Protein AF-A0A1G2MRB3-F1 (afdb_monomer)

pLDDT: mean 70.95, std 21.52, range [27.34, 94.38]

InterPro domains:
  IPR007450 Outer membrane protein assembly factor BamE domain [PF04355] (25-114)
  IPR037873 BamE-like [G3DSA:3.30.1450.10] (25-127)

Organism: NCBI:txid1802311

Foldseek 3Di:
DVVVVVVVVVVVVVVPPDWDKDKDFDDDDPVLVVVQDAQPDFQVNNCVSRNAAPDWDQDPQLKIKGKHKIKIKTKDWDPLLPDPPCNLAATWIKMKIWIKIKIFIADNRRGTHDMDIFIDIDIATTGRRPPDPPRVPPDRPPPDPPDDDPDDDDDDDDDDDDDDDDDDDDDDDDDDDD

Radius of gyration: 28.12 Å; Cα contacts (8 Å, |Δi|>4): 253; chains: 1; bounding box: 43×58×110 Å

Sequence (178 aa):
MKRLGFVGVIATALLFTGCISSSFGTKMSQGQVDQIKKGVSTKADVETILGQPVNTSMIGDGRRVMTYSYFAQSARAKGQSFIPYIGPFIGGATGERNQQILQIYLNKDNIVQDYEFNDSSSTIDSRGGIFNQQIKSTPVPVSAPKTEPVSKVGSGDDKSPKIVAAPPAPGLEQERGK

Mean predicted aligned error: 16.62 Å

Secondary structure (DSSP, 8-state):
-HHHHHHHHHHHHGGG---EEEEESPPPPHHHHTT--TTT-BHHHHHHHH-S-SEEEE-TTS-EEEEEEEEEEEEEE-GGGGSTTTHHHH-EEEEEEEEEEEEEEE-TTSBEEEEEEEEEEEEEEEE--TT------PPP---------------------------PPP--------

Solvent-accessible surface area (backbone atoms only — not comparable to full-atom values): 11098 Å² total; per-residue (Å²): 119,79,67,60,60,55,53,53,56,54,59,62,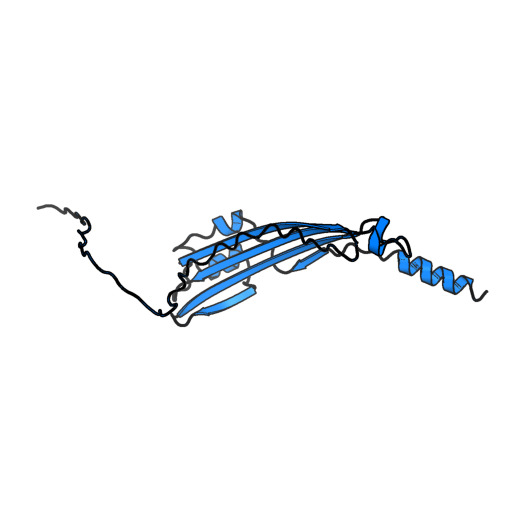63,66,72,69,78,68,73,56,68,51,71,46,70,66,85,80,53,68,75,59,57,71,68,58,41,69,73,69,33,33,57,67,54,49,37,69,71,74,40,82,58,79,42,76,48,76,43,96,87,55,27,35,37,39,34,36,56,23,42,37,37,39,45,44,75,42,79,52,39,73,41,81,97,49,5,70,54,66,10,29,36,45,29,43,37,40,39,36,40,37,40,36,37,24,40,74,86,38,31,29,62,49,73,49,78,46,82,42,73,46,66,43,64,44,58,25,38,98,84,53,86,62,72,67,68,69,75,70,80,70,76,65,76,91,67,81,86,78,79,83,83,85,77,90,82,92,82,85,88,90,88,82,82,87,87,85,88,88,81,92,83,85,88,77,89,132

Structure (mmCIF, N/CA/C/O backbone):
data_AF-A0A1G2MRB3-F1
#
_entry.id   AF-A0A1G2MRB3-F1
#
loop_
_atom_site.group_PDB
_atom_site.id
_atom_site.type_symbol
_atom_site.label_atom_id
_atom_site.label_alt_id
_atom_site.label_comp_id
_atom_site.label_asym_id
_atom_site.label_entity_id
_atom_site.label_seq_id
_atom_site.pdbx_PDB_ins_code
_atom_site.Cartn_x
_atom_site.Cartn_y
_atom_site.Cartn_z
_atom_site.occupancy
_atom_site.B_iso_or_equiv
_atom_site.auth_seq_id
_atom_site.auth_comp_id
_atom_site.auth_asym_id
_atom_site.auth_atom_id
_atom_site.pdbx_PDB_model_num
ATOM 1 N N . MET A 1 1 ? 11.676 1.957 -54.665 1.00 48.91 1 MET A N 1
ATOM 2 C CA . MET A 1 1 ? 10.907 2.889 -53.802 1.00 48.91 1 MET A CA 1
ATOM 3 C C . MET A 1 1 ? 10.087 2.205 -52.697 1.00 48.91 1 MET A C 1
ATOM 5 O O . MET A 1 1 ? 10.030 2.741 -51.604 1.00 48.91 1 MET A O 1
ATOM 9 N N . LYS A 1 2 ? 9.537 0.993 -52.893 1.00 55.34 2 LYS A N 1
ATOM 10 C CA . LYS A 1 2 ? 8.721 0.276 -51.879 1.00 55.34 2 LYS A CA 1
ATOM 11 C C . LYS A 1 2 ? 9.463 -0.144 -50.590 1.00 55.34 2 LYS A C 1
ATOM 13 O O . LYS A 1 2 ? 8.834 -0.324 -49.558 1.00 55.34 2 LYS A O 1
ATOM 18 N N . ARG A 1 3 ? 10.797 -0.277 -50.631 1.00 57.53 3 ARG A N 1
ATOM 19 C CA . ARG A 1 3 ? 11.619 -0.693 -49.474 1.00 57.53 3 ARG A CA 1
ATOM 20 C C . ARG A 1 3 ? 11.960 0.451 -48.511 1.00 57.53 3 ARG A C 1
ATOM 22 O O . ARG A 1 3 ? 12.223 0.183 -47.349 1.00 57.53 3 ARG A O 1
ATOM 29 N N . LEU A 1 4 ? 11.884 1.708 -48.968 1.00 57.72 4 LEU A N 1
ATOM 30 C CA . LEU A 1 4 ? 12.122 2.880 -48.114 1.00 57.72 4 LEU A CA 1
ATOM 31 C C . LEU A 1 4 ? 10.973 3.109 -47.119 1.00 57.72 4 LEU A C 1
ATOM 33 O O . LEU A 1 4 ? 11.228 3.443 -45.969 1.00 57.72 4 LEU A O 1
ATOM 37 N N . GLY A 1 5 ? 9.725 2.855 -47.530 1.00 60.06 5 GLY A N 1
ATOM 38 C CA . GLY A 1 5 ? 8.570 2.947 -46.629 1.00 60.06 5 GLY A CA 1
ATOM 39 C C . GLY A 1 5 ? 8.622 1.922 -45.491 1.00 60.06 5 GLY A C 1
ATOM 40 O O . GLY A 1 5 ? 8.284 2.241 -44.358 1.00 60.06 5 GLY A O 1
ATOM 41 N N . PHE A 1 6 ? 9.125 0.714 -45.765 1.00 63.53 6 PHE A N 1
ATOM 42 C CA . PHE A 1 6 ? 9.216 -0.357 -44.767 1.00 63.53 6 PHE A CA 1
ATOM 43 C C . PHE A 1 6 ? 10.281 -0.077 -43.691 1.00 63.53 6 PHE A C 1
ATOM 45 O O . PHE A 1 6 ? 10.062 -0.359 -42.518 1.00 63.53 6 PHE A O 1
ATOM 52 N N . VAL A 1 7 ? 11.408 0.542 -44.069 1.00 70.50 7 VAL A N 1
ATOM 53 C CA . VAL A 1 7 ? 12.466 0.942 -43.120 1.00 70.50 7 VAL A CA 1
ATOM 54 C C . VAL A 1 7 ? 11.998 2.083 -42.212 1.00 70.50 7 VAL A C 1
ATOM 56 O O . VAL A 1 7 ? 12.275 2.053 -41.015 1.00 70.50 7 VAL A O 1
ATOM 59 N N . GLY A 1 8 ? 11.234 3.043 -42.747 1.00 72.00 8 GLY A N 1
ATOM 60 C CA . GLY A 1 8 ? 10.645 4.124 -41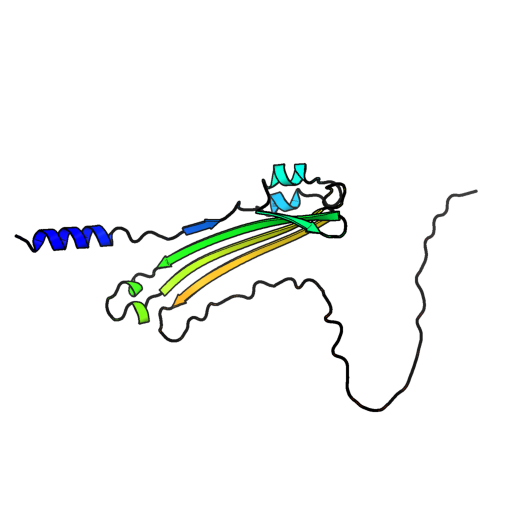.949 1.00 72.00 8 GLY A CA 1
ATOM 61 C C . GLY A 1 8 ? 9.682 3.611 -40.872 1.00 72.00 8 GLY A C 1
ATOM 62 O O . GLY A 1 8 ? 9.771 4.028 -39.722 1.00 72.00 8 GLY A O 1
ATOM 63 N N . VAL A 1 9 ? 8.826 2.640 -41.212 1.00 72.88 9 VAL A N 1
ATOM 64 C CA . VAL A 1 9 ? 7.865 2.040 -40.267 1.00 72.88 9 VAL A CA 1
ATOM 65 C C . VAL A 1 9 ? 8.566 1.256 -39.148 1.00 72.88 9 VAL A C 1
ATOM 67 O O . VAL A 1 9 ? 8.160 1.347 -37.991 1.00 72.88 9 VAL A O 1
ATOM 70 N N . ILE A 1 10 ? 9.650 0.533 -39.456 1.00 72.75 10 ILE A N 1
ATOM 71 C CA . ILE A 1 10 ? 10.425 -0.209 -38.445 1.00 72.75 10 ILE A CA 1
ATOM 72 C C . ILE A 1 10 ? 11.180 0.742 -37.505 1.00 72.75 10 ILE A C 1
ATOM 74 O O . ILE A 1 10 ? 11.199 0.517 -36.296 1.00 72.75 10 ILE A O 1
ATOM 78 N N . ALA A 1 11 ? 11.770 1.819 -38.031 1.00 70.56 11 ALA A N 1
ATOM 79 C CA . ALA A 1 11 ? 12.517 2.782 -37.223 1.00 70.56 11 ALA A CA 1
ATOM 80 C C . ALA A 1 11 ? 11.624 3.514 -36.204 1.00 70.56 11 ALA A C 1
ATOM 82 O O . ALA A 1 11 ? 12.030 3.710 -35.060 1.00 70.56 11 ALA A O 1
ATOM 83 N N . THR A 1 12 ? 10.388 3.861 -36.576 1.00 68.44 12 THR A N 1
ATOM 84 C CA . THR A 1 12 ? 9.434 4.500 -35.655 1.00 68.44 12 THR A CA 1
ATOM 85 C C . THR A 1 12 ? 8.917 3.538 -34.578 1.00 68.44 12 THR A C 1
ATOM 87 O O . THR A 1 12 ? 8.678 3.965 -33.452 1.00 68.44 12 THR A O 1
ATOM 90 N N . ALA A 1 13 ? 8.802 2.237 -34.868 1.00 67.06 13 ALA A N 1
ATOM 91 C CA . ALA A 1 13 ? 8.346 1.240 -33.894 1.00 67.06 13 ALA A CA 1
ATOM 92 C C . ALA A 1 13 ? 9.354 0.992 -32.750 1.00 67.06 13 ALA A C 1
ATOM 94 O O . ALA A 1 13 ? 8.955 0.660 -31.635 1.00 67.06 13 ALA A O 1
ATOM 95 N N . LEU A 1 14 ? 10.653 1.190 -32.998 1.00 66.88 14 LEU A N 1
ATOM 96 C CA . LEU A 1 14 ? 11.725 0.938 -32.023 1.00 66.88 14 LEU A CA 1
ATOM 97 C C . LEU A 1 14 ? 11.869 2.035 -30.955 1.00 66.88 14 LEU A C 1
ATOM 99 O O . LEU A 1 14 ? 12.503 1.802 -29.930 1.00 66.88 14 LEU A O 1
ATOM 103 N N . LEU A 1 15 ? 11.272 3.212 -31.159 1.00 61.97 15 LEU A N 1
ATOM 104 C CA . LEU A 1 15 ? 11.359 4.328 -30.209 1.00 61.97 15 LEU A CA 1
ATOM 105 C C . LEU A 1 15 ? 10.349 4.229 -29.050 1.00 61.97 15 LEU A C 1
ATOM 107 O O . LEU A 1 15 ? 10.459 4.977 -28.082 1.00 61.97 15 LEU A O 1
ATOM 111 N N . PHE A 1 16 ? 9.399 3.289 -29.099 1.00 60.16 16 PHE A N 1
ATOM 112 C CA . PHE A 1 16 ? 8.383 3.087 -28.056 1.00 60.16 16 PHE A CA 1
ATOM 113 C C . PHE A 1 16 ? 8.777 2.043 -26.997 1.00 60.16 16 PHE A C 1
ATOM 115 O O . PHE A 1 16 ? 7.913 1.400 -26.400 1.00 60.16 16 PHE A O 1
ATOM 122 N N . THR A 1 17 ? 10.068 1.857 -26.709 1.00 63.19 17 THR A N 1
ATOM 123 C CA . THR A 1 17 ? 10.492 1.056 -25.547 1.00 63.19 17 THR A CA 1
ATOM 124 C C . THR A 1 17 ? 10.291 1.862 -24.262 1.00 63.19 17 THR A C 1
ATOM 126 O O . THR A 1 17 ? 11.224 2.442 -23.708 1.00 63.19 17 THR A O 1
ATOM 129 N N . GLY A 1 18 ? 9.036 1.945 -23.821 1.00 58.84 18 GLY A N 1
ATOM 130 C CA . GLY A 1 18 ? 8.633 2.614 -22.590 1.00 58.84 18 GLY A CA 1
ATOM 131 C C . GLY A 1 18 ? 9.030 1.818 -21.347 1.00 58.84 18 GLY A C 1
ATOM 132 O O . GLY A 1 18 ? 8.888 0.598 -21.287 1.00 58.84 18 GLY A O 1
ATOM 133 N N . CYS A 1 19 ? 9.514 2.527 -20.329 1.00 68.94 19 CYS A N 1
ATOM 134 C CA . CYS A 1 19 ? 9.644 2.003 -18.975 1.00 68.94 19 CYS A CA 1
ATOM 135 C C . CYS A 1 19 ? 8.238 1.665 -18.458 1.00 68.94 19 CYS A C 1
ATOM 137 O O . CYS A 1 19 ? 7.411 2.563 -18.306 1.00 68.94 19 CYS A O 1
ATOM 139 N N . ILE A 1 20 ? 7.956 0.391 -18.185 1.00 67.44 20 ILE A N 1
ATOM 140 C CA . ILE A 1 20 ? 6.684 -0.002 -17.575 1.00 67.44 20 ILE A CA 1
ATOM 141 C C . ILE A 1 20 ? 6.826 0.248 -16.074 1.00 67.44 20 ILE A C 1
ATOM 143 O O . ILE A 1 20 ? 7.502 -0.496 -15.361 1.00 67.44 20 ILE A O 1
ATOM 147 N N . SER A 1 21 ? 6.237 1.350 -15.616 1.00 75.19 21 SER A N 1
ATOM 148 C CA . SER A 1 21 ? 5.993 1.601 -14.200 1.00 75.19 21 SER A CA 1
ATOM 149 C C . SER A 1 21 ? 4.496 1.488 -13.977 1.00 75.19 21 SER A C 1
ATOM 151 O O . SER A 1 21 ? 3.721 2.267 -14.528 1.00 75.19 21 SER A O 1
ATOM 153 N N . SER A 1 22 ? 4.089 0.495 -13.202 1.00 80.56 22 SER A N 1
ATOM 154 C CA . SER A 1 22 ? 2.689 0.254 -12.875 1.00 80.56 22 SER A CA 1
ATOM 155 C C . SER A 1 22 ? 2.527 0.404 -11.376 1.00 80.56 22 SER A C 1
ATOM 157 O O . SER A 1 22 ? 3.171 -0.300 -10.603 1.00 80.56 22 SER A O 1
ATOM 159 N N . SER A 1 23 ? 1.676 1.336 -10.966 1.00 83.25 23 SER A N 1
ATOM 160 C CA . SER A 1 23 ? 1.255 1.476 -9.578 1.00 83.25 23 SER A CA 1
ATOM 161 C C . SER A 1 23 ? -0.253 1.327 -9.484 1.00 83.25 23 SER A C 1
ATOM 163 O O . SER A 1 23 ? -0.982 1.877 -10.307 1.00 83.25 23 SER A O 1
ATOM 165 N N . PHE A 1 24 ? -0.705 0.606 -8.472 1.00 83.25 24 PHE A N 1
ATOM 166 C CA . PHE A 1 24 ? -2.097 0.347 -8.173 1.00 83.25 24 PHE A CA 1
ATOM 167 C C . PHE A 1 24 ? -2.375 0.690 -6.708 1.00 83.25 24 PHE A C 1
ATOM 169 O O . PHE A 1 24 ? -1.626 0.288 -5.814 1.00 83.25 24 PHE A O 1
ATOM 176 N N . GLY A 1 25 ? -3.466 1.417 -6.470 1.00 81.44 25 GLY A N 1
ATOM 177 C CA . GLY A 1 25 ? -3.869 1.881 -5.143 1.00 81.44 25 GLY A CA 1
ATOM 178 C C . GLY A 1 25 ? -3.179 3.173 -4.691 1.00 81.44 25 GLY A C 1
ATOM 179 O O . GLY A 1 25 ? -2.389 3.780 -5.417 1.00 81.44 25 GLY A O 1
ATOM 180 N N . THR A 1 26 ? -3.485 3.583 -3.462 1.00 80.50 26 THR A N 1
ATOM 181 C CA . THR A 1 26 ? -2.940 4.791 -2.826 1.00 80.50 26 THR A CA 1
ATOM 182 C C . THR A 1 26 ? -1.733 4.430 -1.973 1.00 80.50 26 THR A C 1
ATOM 184 O O . THR A 1 26 ? -1.829 3.551 -1.118 1.00 80.50 26 THR A O 1
ATOM 187 N N . LYS A 1 27 ? -0.601 5.111 -2.184 1.00 83.75 27 LYS A N 1
ATOM 188 C CA . LYS A 1 27 ? 0.606 4.908 -1.373 1.00 83.75 27 LYS A CA 1
ATOM 189 C C . LYS A 1 27 ? 0.324 5.305 0.074 1.00 83.75 27 LYS A C 1
ATOM 191 O O . LYS A 1 27 ? -0.117 6.425 0.320 1.00 83.75 27 LYS A O 1
ATOM 196 N N . MET A 1 28 ? 0.628 4.414 1.012 1.00 86.25 28 MET A N 1
ATOM 197 C CA . MET A 1 28 ? 0.469 4.670 2.442 1.00 86.25 28 MET A CA 1
ATOM 198 C C . MET A 1 28 ? 1.827 5.025 3.037 1.00 86.25 28 MET A C 1
ATOM 200 O O . MET A 1 28 ? 2.795 4.273 2.913 1.00 86.25 28 MET A O 1
ATOM 204 N N . SER A 1 29 ? 1.917 6.194 3.668 1.00 84.81 29 SER A N 1
ATOM 205 C CA . SER A 1 29 ? 3.077 6.535 4.488 1.00 84.81 29 SER A CA 1
ATOM 206 C C . SER A 1 29 ? 2.908 5.952 5.886 1.00 84.81 29 SER A C 1
ATOM 208 O O . SER A 1 29 ? 1.825 6.045 6.464 1.00 84.81 29 SER A O 1
ATOM 210 N N . GLN A 1 30 ? 3.982 5.417 6.468 1.00 82.50 30 GLN A N 1
ATOM 211 C CA . GLN A 1 30 ? 3.970 4.915 7.845 1.00 82.50 30 GLN A CA 1
ATOM 212 C C . GLN A 1 30 ? 3.468 5.986 8.830 1.00 82.50 30 GLN A C 1
ATOM 214 O O . GLN A 1 30 ? 2.623 5.702 9.670 1.00 82.50 30 GLN A O 1
ATOM 219 N N . GLY A 1 31 ? 3.840 7.254 8.614 1.00 85.25 31 GLY A N 1
ATOM 220 C CA . GLY A 1 31 ? 3.357 8.371 9.430 1.00 85.25 31 GLY A CA 1
ATOM 221 C C . GLY A 1 31 ? 1.850 8.650 9.329 1.00 85.25 31 GLY A C 1
ATOM 222 O O . GLY A 1 31 ? 1.299 9.282 10.224 1.00 85.25 31 GLY A O 1
ATOM 223 N N . GLN A 1 32 ? 1.161 8.202 8.273 1.00 86.62 32 GLN A N 1
ATOM 224 C CA . GLN A 1 32 ? -0.308 8.250 8.205 1.00 86.62 32 GLN A CA 1
ATOM 225 C C . GLN A 1 32 ? -0.933 7.107 9.007 1.00 86.62 32 GLN A C 1
ATOM 227 O O . GLN A 1 32 ? -1.959 7.297 9.650 1.00 86.62 32 GLN A O 1
ATOM 232 N N . VAL A 1 33 ? -0.298 5.933 9.010 1.00 87.38 33 VAL A N 1
ATOM 233 C CA . VAL A 1 33 ? -0.749 4.783 9.802 1.00 87.38 33 VAL A CA 1
ATOM 234 C C . VAL A 1 33 ? -0.565 5.052 11.300 1.00 87.38 33 VAL A C 1
ATOM 236 O O . VAL A 1 33 ? -1.463 4.759 12.081 1.00 87.38 33 VAL A O 1
ATOM 239 N N . ASP A 1 34 ? 0.533 5.696 11.706 1.00 87.81 34 ASP A N 1
ATOM 240 C CA . ASP A 1 34 ? 0.814 6.043 13.111 1.00 87.81 34 ASP A CA 1
ATOM 241 C C . ASP A 1 34 ? -0.151 7.084 13.715 1.00 87.81 34 ASP A C 1
ATOM 243 O O . ASP A 1 34 ? -0.271 7.208 14.946 1.00 87.81 34 ASP A O 1
ATOM 247 N N . GLN A 1 35 ? -0.851 7.843 12.865 1.00 88.25 35 GLN A N 1
ATOM 248 C CA . GLN A 1 35 ? -1.912 8.762 13.292 1.00 88.25 35 GLN A CA 1
ATOM 249 C C . GLN A 1 35 ? -3.161 8.012 13.762 1.00 88.25 35 GLN A C 1
ATOM 251 O O . GLN A 1 35 ? -3.892 8.528 14.605 1.00 88.25 35 GLN A O 1
ATOM 256 N N . ILE A 1 36 ? -3.373 6.782 13.288 1.00 88.31 36 ILE A N 1
ATOM 257 C CA . ILE A 1 36 ? -4.525 5.964 13.659 1.00 88.31 36 ILE A CA 1
ATOM 258 C C . ILE A 1 36 ? -4.323 5.449 15.085 1.00 88.31 36 ILE A C 1
ATOM 260 O O . ILE A 1 36 ? -3.410 4.673 15.373 1.00 88.31 36 ILE A O 1
ATOM 264 N N . LYS A 1 37 ? -5.193 5.874 16.005 1.00 89.06 37 LYS A N 1
ATOM 265 C CA . LYS A 1 37 ? -5.137 5.456 17.410 1.00 89.06 37 LYS A CA 1
ATOM 266 C C . LYS A 1 37 ? -6.167 4.369 17.690 1.00 89.06 37 LYS A C 1
ATOM 268 O O . LYS A 1 37 ? -7.372 4.582 17.546 1.00 89.06 37 LYS A O 1
ATOM 273 N N . LYS A 1 38 ? -5.683 3.206 18.139 1.00 92.12 38 LYS A N 1
ATOM 274 C CA . LYS A 1 38 ? -6.528 2.085 18.579 1.00 92.12 38 LYS A CA 1
ATOM 275 C C . LYS A 1 38 ? -7.477 2.556 19.688 1.00 92.12 38 LYS A C 1
ATOM 277 O O . LYS A 1 38 ? -7.054 3.225 20.626 1.00 92.12 38 LYS A O 1
ATOM 282 N N . GLY A 1 39 ? -8.756 2.227 19.558 1.00 89.31 39 GLY A N 1
ATOM 283 C CA . GLY A 1 39 ? -9.823 2.582 20.494 1.00 89.31 39 GLY A CA 1
ATOM 284 C C . GLY A 1 39 ? -10.371 4.009 20.375 1.00 89.31 39 GLY A C 1
ATOM 285 O O . GLY A 1 39 ? -11.367 4.301 21.028 1.00 89.31 39 GLY A O 1
ATOM 286 N N . VAL A 1 40 ? -9.769 4.883 19.556 1.00 89.69 40 VAL A N 1
ATOM 287 C CA . VAL A 1 40 ? -10.179 6.297 19.424 1.00 89.69 40 VAL A CA 1
ATOM 288 C C . VAL A 1 40 ? -10.541 6.645 17.983 1.00 89.69 40 VAL A C 1
ATOM 290 O O . VAL A 1 40 ? -11.582 7.254 17.742 1.00 89.69 40 VAL A O 1
ATOM 293 N N . SER A 1 41 ? -9.712 6.238 17.018 1.00 92.31 41 SER A N 1
ATOM 294 C CA . SER A 1 41 ? -9.980 6.489 15.603 1.00 92.31 41 SER A CA 1
ATOM 295 C C . SER A 1 41 ? -11.229 5.734 15.151 1.00 92.31 41 SER A C 1
ATOM 297 O O . SER A 1 41 ? -11.442 4.562 15.478 1.00 92.31 41 SER A O 1
ATOM 299 N N . THR A 1 42 ? -12.060 6.420 14.374 1.00 93.94 42 THR A N 1
ATOM 300 C CA . THR A 1 42 ? -13.281 5.864 13.785 1.00 93.94 42 THR A CA 1
ATOM 301 C C . THR A 1 42 ? -13.047 5.509 12.321 1.00 93.94 42 THR A C 1
ATOM 303 O O . THR A 1 42 ? -12.081 5.958 11.707 1.00 93.94 42 THR A O 1
ATOM 306 N N . LYS A 1 43 ? -13.967 4.756 11.715 1.00 91.31 43 LYS A N 1
ATOM 307 C CA . LYS A 1 43 ? -13.972 4.523 10.261 1.00 91.31 43 LYS A CA 1
ATOM 308 C C . LYS A 1 43 ? -13.816 5.818 9.454 1.00 91.31 43 LYS A C 1
ATOM 310 O O . LYS A 1 43 ? -13.030 5.854 8.517 1.00 91.31 43 LYS A O 1
ATOM 315 N N . ALA A 1 44 ? -14.555 6.865 9.819 1.00 91.75 44 ALA A N 1
ATOM 316 C CA . ALA A 1 44 ? -14.545 8.134 9.094 1.00 91.75 44 ALA A CA 1
ATOM 317 C C . ALA A 1 44 ? -13.203 8.873 9.232 1.00 91.75 44 ALA A C 1
ATOM 319 O O . ALA A 1 44 ? -12.729 9.479 8.274 1.00 91.75 44 ALA A O 1
ATOM 320 N N . ASP A 1 45 ? -12.572 8.779 10.404 1.00 91.44 45 ASP A N 1
ATOM 321 C CA . ASP A 1 45 ? -11.235 9.322 10.666 1.00 91.44 45 ASP A CA 1
ATOM 322 C C . ASP A 1 45 ? -10.183 8.630 9.783 1.00 91.44 45 ASP A C 1
ATOM 324 O O . ASP A 1 45 ? -9.446 9.279 9.044 1.00 91.44 45 ASP A O 1
ATOM 328 N N . VAL A 1 46 ? -10.212 7.295 9.744 1.00 91.56 46 VAL A N 1
ATOM 329 C CA . VAL A 1 46 ? -9.336 6.485 8.884 1.00 91.56 46 VAL A CA 1
ATOM 330 C C . VAL A 1 46 ? -9.548 6.803 7.401 1.00 91.56 46 VAL A C 1
ATOM 332 O O . VAL A 1 46 ? -8.577 6.984 6.668 1.00 91.56 46 VAL A O 1
ATOM 335 N N . GLU A 1 47 ? -10.801 6.910 6.953 1.00 91.69 47 GLU A N 1
ATOM 336 C CA . GLU A 1 47 ? -11.131 7.267 5.567 1.00 91.69 47 GLU A CA 1
ATOM 337 C C . GLU A 1 47 ? -10.683 8.689 5.206 1.00 91.69 47 GLU A C 1
ATOM 339 O O . GLU A 1 47 ? -10.352 8.951 4.052 1.00 91.69 47 GLU A O 1
ATOM 344 N N . THR A 1 48 ? -10.606 9.593 6.184 1.00 91.06 48 THR A N 1
ATOM 345 C CA . THR A 1 48 ? -10.082 10.953 5.994 1.00 91.06 48 THR A CA 1
ATOM 346 C C . THR A 1 48 ? -8.556 10.956 5.869 1.00 91.06 48 THR A C 1
ATOM 348 O O . THR A 1 48 ? -8.007 11.686 5.046 1.00 91.06 48 THR A O 1
ATOM 351 N N . ILE A 1 49 ? -7.863 10.120 6.648 1.00 89.44 49 ILE A N 1
ATOM 352 C CA . ILE A 1 49 ? -6.392 10.051 6.675 1.00 89.44 49 ILE A CA 1
ATOM 353 C C . ILE A 1 49 ? -5.831 9.277 5.470 1.00 89.44 49 ILE A C 1
ATOM 355 O O . ILE A 1 49 ? -4.825 9.685 4.881 1.00 89.44 49 ILE A O 1
ATOM 359 N N . LEU A 1 50 ? -6.448 8.141 5.127 1.00 88.75 50 LEU A N 1
ATOM 360 C CA . LEU A 1 50 ? -5.945 7.183 4.132 1.00 88.75 50 LEU A CA 1
ATOM 361 C C . LEU A 1 50 ? -6.759 7.143 2.834 1.00 88.75 50 LEU A C 1
ATOM 363 O O . LEU A 1 50 ? -6.285 6.609 1.830 1.00 88.75 50 LEU A O 1
ATOM 367 N N . GLY A 1 51 ? -7.972 7.693 2.834 1.00 89.06 51 GLY A N 1
ATOM 368 C CA . GLY A 1 51 ? -8.919 7.565 1.730 1.00 89.06 51 GLY A CA 1
ATOM 369 C C . GLY A 1 51 ? -9.780 6.304 1.822 1.00 89.06 51 GLY A C 1
ATOM 370 O O . GLY A 1 51 ? -9.846 5.618 2.848 1.00 89.06 51 GLY A O 1
ATOM 371 N N . GLN A 1 52 ? -10.464 5.988 0.722 1.00 89.69 52 GLN A N 1
ATOM 372 C CA . GLN A 1 52 ? -11.342 4.822 0.664 1.00 89.69 52 GLN A CA 1
ATOM 373 C C . GLN A 1 52 ? -10.540 3.509 0.669 1.00 89.69 52 GLN A C 1
ATOM 375 O O . GLN A 1 52 ? -9.524 3.410 -0.028 1.00 89.69 52 GLN A O 1
ATOM 380 N N . PRO A 1 53 ? -10.985 2.491 1.426 1.00 90.94 53 PRO A N 1
ATOM 381 C CA . PRO A 1 53 ? -10.368 1.172 1.404 1.00 90.94 53 PRO A CA 1
ATOM 382 C C . PRO A 1 53 ? -10.578 0.484 0.055 1.00 90.94 53 PRO A C 1
ATOM 384 O O . PRO A 1 53 ? -11.580 0.699 -0.624 1.00 90.94 53 PRO A O 1
ATOM 387 N N . VAL A 1 54 ? -9.656 -0.413 -0.295 1.00 90.25 54 VAL A N 1
ATOM 388 C CA . VAL A 1 54 ? -9.774 -1.264 -1.491 1.00 90.25 54 VAL A CA 1
ATOM 389 C C . VAL A 1 54 ? -10.932 -2.244 -1.327 1.00 90.25 54 VAL A C 1
ATOM 391 O O . VAL A 1 54 ? -11.643 -2.541 -2.282 1.00 90.25 54 VAL A O 1
ATOM 394 N N . ASN A 1 55 ? -11.136 -2.732 -0.103 1.00 90.44 55 ASN A N 1
ATOM 395 C CA . ASN A 1 55 ? -12.275 -3.565 0.241 1.00 90.44 55 ASN A CA 1
ATOM 396 C C . ASN A 1 55 ? -12.702 -3.334 1.693 1.00 90.44 55 ASN A C 1
ATOM 398 O O . ASN A 1 55 ? -11.865 -3.122 2.569 1.00 90.44 55 ASN A O 1
ATOM 402 N N . THR A 1 56 ? -14.002 -3.432 1.959 1.00 92.12 56 THR A N 1
ATOM 403 C CA . THR A 1 56 ? -14.542 -3.496 3.320 1.00 92.12 56 THR A CA 1
ATOM 404 C C . THR A 1 56 ? -15.377 -4.756 3.449 1.00 92.12 56 THR A C 1
ATOM 406 O O . THR A 1 56 ? -16.422 -4.874 2.815 1.00 92.12 56 THR A O 1
ATOM 409 N N . SER A 1 57 ? -14.934 -5.690 4.286 1.00 92.31 57 SER A N 1
ATOM 410 C CA . SER A 1 57 ? -15.654 -6.934 4.550 1.00 92.31 57 SER A CA 1
ATOM 411 C C . SER A 1 57 ? -16.288 -6.901 5.932 1.00 92.31 57 SER A C 1
ATOM 413 O O . SER A 1 57 ? -15.669 -6.464 6.900 1.00 92.31 57 SER A O 1
ATOM 415 N N . MET A 1 58 ? -17.517 -7.395 6.051 1.00 91.75 58 MET A N 1
ATOM 416 C CA . MET A 1 58 ? -18.149 -7.617 7.349 1.00 91.75 58 MET A CA 1
ATOM 417 C C . MET A 1 58 ? -17.856 -9.044 7.811 1.00 91.75 58 MET A C 1
ATOM 419 O O . MET A 1 58 ? -18.000 -9.991 7.043 1.00 91.75 58 MET A O 1
ATOM 423 N N . ILE A 1 59 ? -17.421 -9.194 9.057 1.00 89.56 59 ILE A N 1
ATOM 424 C CA . ILE A 1 59 ? -17.187 -10.491 9.693 1.00 89.56 59 ILE A CA 1
ATOM 425 C C . ILE A 1 59 ? -18.477 -10.908 10.408 1.00 89.56 59 ILE A C 1
ATOM 427 O O . ILE A 1 59 ? -19.201 -10.046 10.910 1.00 89.56 59 ILE A O 1
ATOM 431 N N . GLY A 1 60 ? -18.751 -12.212 10.510 1.00 84.00 60 GLY A N 1
ATOM 432 C CA . GLY A 1 60 ? -19.976 -12.744 11.132 1.00 84.00 60 GLY A CA 1
ATOM 433 C C . GLY A 1 60 ? -20.234 -12.262 12.568 1.00 84.00 60 GLY A C 1
ATOM 434 O O . GLY A 1 60 ? -21.381 -12.153 12.982 1.00 84.00 60 GLY A O 1
ATOM 435 N N . ASP A 1 61 ? -19.188 -11.858 13.293 1.00 84.12 61 ASP A N 1
ATOM 436 C CA . ASP A 1 61 ? -19.296 -11.235 14.617 1.00 84.12 61 ASP A CA 1
ATOM 437 C C . ASP A 1 61 ? -19.865 -9.803 14.607 1.00 84.12 61 ASP A C 1
ATOM 439 O O . ASP A 1 61 ? -19.916 -9.172 15.660 1.00 84.12 61 ASP A O 1
ATOM 443 N N . GLY A 1 62 ? -20.230 -9.236 13.451 1.00 84.69 62 GLY A N 1
ATOM 444 C CA . GLY A 1 62 ? -20.652 -7.837 13.277 1.00 84.69 62 GLY A CA 1
ATOM 445 C C . GLY A 1 62 ? -19.496 -6.827 13.264 1.00 84.69 62 GLY A C 1
ATOM 446 O O . GLY A 1 62 ? -19.718 -5.621 13.160 1.00 84.69 62 GLY A O 1
ATOM 447 N N . ARG A 1 63 ? -18.257 -7.315 13.356 1.00 91.50 63 ARG A N 1
ATOM 448 C CA . ARG A 1 63 ? -17.039 -6.530 13.127 1.00 91.50 63 ARG A CA 1
ATOM 449 C C . ARG A 1 63 ? -16.862 -6.254 11.637 1.00 91.50 63 ARG A C 1
ATOM 451 O O . ARG A 1 63 ? -17.421 -6.954 10.792 1.00 91.50 63 ARG A O 1
ATOM 458 N N . ARG A 1 64 ? -16.070 -5.242 11.304 1.00 93.31 64 ARG A N 1
ATOM 459 C CA . ARG A 1 64 ? -15.740 -4.890 9.917 1.00 93.31 64 ARG A CA 1
ATOM 460 C C . ARG A 1 64 ? -14.231 -4.905 9.745 1.00 93.31 64 ARG A C 1
ATOM 462 O O . ARG A 1 64 ? -13.509 -4.517 10.653 1.00 93.31 64 ARG A O 1
ATOM 469 N N . VAL A 1 65 ? -13.763 -5.348 8.589 1.00 94.38 65 VAL A N 1
ATOM 470 C CA . VAL A 1 65 ? -12.352 -5.300 8.211 1.00 94.38 65 VAL A CA 1
ATOM 471 C C . VAL A 1 65 ? -12.234 -4.414 6.995 1.00 94.38 65 VAL A C 1
ATOM 473 O O . VAL A 1 65 ? -12.875 -4.668 5.976 1.00 94.38 65 VAL A O 1
ATOM 476 N N . MET A 1 66 ? -11.419 -3.377 7.111 1.00 94.06 66 MET A N 1
ATOM 477 C CA . MET A 1 66 ? -11.044 -2.532 5.989 1.00 94.06 66 MET A CA 1
ATOM 478 C C . MET A 1 66 ? -9.671 -2.968 5.508 1.00 94.06 66 MET A C 1
ATOM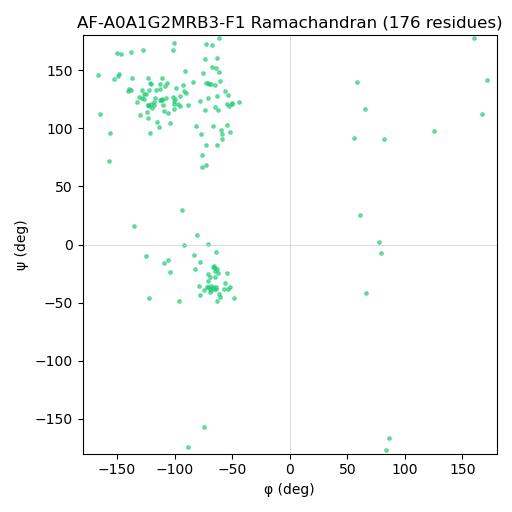 480 O O . MET A 1 66 ? -8.719 -3.040 6.284 1.00 94.06 66 MET A O 1
ATOM 484 N N . THR A 1 67 ? -9.583 -3.282 4.225 1.00 92.81 67 THR A N 1
ATOM 485 C CA . THR A 1 67 ? -8.347 -3.695 3.580 1.00 92.81 67 THR A CA 1
ATOM 486 C C . THR A 1 67 ? -7.901 -2.606 2.630 1.00 92.81 67 THR A C 1
ATOM 488 O O . THR A 1 67 ? -8.620 -2.202 1.715 1.00 92.81 67 THR A O 1
ATOM 491 N N . TYR A 1 68 ? -6.677 -2.169 2.846 1.00 92.88 68 TYR A N 1
ATOM 492 C CA . TYR A 1 68 ? -5.971 -1.222 2.022 1.00 92.88 68 TYR A CA 1
ATOM 493 C C . TYR A 1 68 ? -4.763 -1.935 1.432 1.00 92.88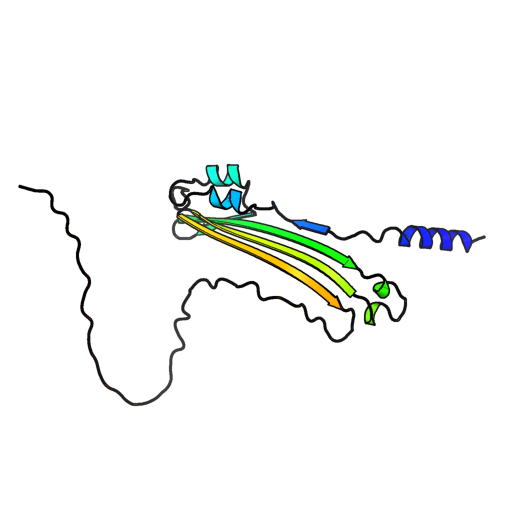 68 TYR A C 1
ATOM 495 O O . TYR A 1 68 ? -4.031 -2.636 2.131 1.00 92.88 68 TYR A O 1
ATOM 503 N N . SER A 1 69 ? -4.562 -1.775 0.132 1.00 91.38 69 SER A N 1
ATOM 504 C CA . SER A 1 69 ? -3.434 -2.389 -0.548 1.00 91.38 69 SER A CA 1
ATOM 505 C C . SER A 1 69 ? -2.857 -1.438 -1.578 1.00 91.38 69 SER A C 1
ATOM 507 O O . SER A 1 69 ? -3.592 -0.878 -2.392 1.00 91.38 69 SER A O 1
ATOM 509 N N . TYR A 1 70 ? -1.542 -1.301 -1.551 1.00 91.56 70 TYR A N 1
ATOM 510 C CA . TYR A 1 70 ? -0.769 -0.548 -2.517 1.00 91.56 70 TYR A CA 1
ATOM 511 C C . TYR A 1 70 ? 0.263 -1.463 -3.149 1.00 91.56 70 TYR A C 1
ATOM 513 O O . TYR A 1 70 ? 0.981 -2.184 -2.457 1.00 91.56 70 TYR A O 1
ATOM 521 N N . PHE A 1 71 ? 0.351 -1.409 -4.469 1.00 88.62 71 PHE A N 1
ATOM 522 C CA . PHE A 1 71 ? 1.336 -2.155 -5.229 1.00 88.62 71 PHE A CA 1
ATOM 523 C C . PHE A 1 71 ? 1.979 -1.210 -6.225 1.00 88.62 71 PHE A C 1
ATOM 525 O O . PHE A 1 71 ? 1.296 -0.625 -7.057 1.00 88.62 71 PHE A O 1
ATOM 532 N N . ALA A 1 72 ? 3.293 -1.069 -6.171 1.00 88.75 72 ALA A N 1
ATOM 533 C CA . ALA A 1 72 ? 4.059 -0.342 -7.163 1.00 88.75 72 ALA A CA 1
ATOM 534 C C . ALA A 1 72 ? 5.176 -1.226 -7.688 1.00 88.75 72 ALA A C 1
ATOM 536 O O . ALA A 1 72 ? 5.940 -1.809 -6.921 1.00 88.75 72 ALA A O 1
ATOM 537 N N . GLN A 1 73 ? 5.271 -1.310 -9.007 1.00 84.50 73 GLN A N 1
ATOM 538 C CA . GLN A 1 73 ? 6.310 -2.048 -9.688 1.00 84.50 73 GLN A CA 1
ATOM 539 C C . GLN A 1 73 ? 6.943 -1.178 -10.765 1.00 84.50 73 GLN A C 1
ATOM 541 O O . GLN A 1 73 ? 6.258 -0.654 -11.643 1.00 84.50 73 GLN A O 1
ATOM 546 N N . SER A 1 74 ? 8.266 -1.077 -10.720 1.00 81.81 74 SER A N 1
ATOM 547 C CA . SER A 1 74 ? 9.083 -0.497 -11.778 1.00 81.81 74 SER A CA 1
ATOM 548 C C . SER A 1 74 ? 9.920 -1.605 -12.410 1.00 81.81 74 SER A C 1
ATOM 550 O O . SER A 1 74 ? 10.429 -2.482 -11.715 1.00 81.81 74 SER A O 1
ATOM 552 N N . ALA A 1 75 ? 10.047 -1.615 -13.735 1.00 79.62 75 ALA A N 1
ATOM 553 C CA . ALA A 1 75 ? 10.928 -2.546 -14.432 1.00 79.62 75 ALA A CA 1
ATOM 554 C C . ALA A 1 75 ? 11.684 -1.833 -15.557 1.00 79.62 75 ALA A C 1
ATOM 556 O O . ALA A 1 75 ? 11.098 -1.113 -16.365 1.00 79.62 75 ALA A O 1
ATOM 557 N N . ARG A 1 76 ? 12.997 -2.060 -15.618 1.00 78.81 76 ARG A N 1
ATOM 558 C CA . ARG A 1 76 ? 13.901 -1.560 -16.657 1.00 78.81 76 ARG A CA 1
ATOM 559 C C . ARG A 1 76 ? 14.613 -2.732 -17.317 1.00 78.81 76 ARG A C 1
ATOM 561 O O . ARG A 1 76 ? 15.331 -3.485 -16.660 1.00 78.81 76 ARG A O 1
ATOM 568 N N . ALA A 1 77 ? 14.416 -2.884 -18.623 1.00 77.00 77 ALA A N 1
ATOM 569 C CA . ALA A 1 77 ? 15.126 -3.882 -19.412 1.00 77.00 77 ALA A CA 1
ATOM 570 C C . ALA A 1 77 ? 16.603 -3.488 -19.572 1.00 77.00 77 ALA A C 1
ATOM 572 O O . ALA A 1 77 ? 16.923 -2.323 -19.810 1.00 77.00 77 ALA A O 1
ATOM 573 N N . LYS A 1 78 ? 17.510 -4.462 -19.459 1.00 80.50 78 LYS A N 1
ATOM 574 C CA . LYS A 1 78 ? 18.937 -4.262 -19.740 1.00 80.50 78 LYS A CA 1
ATOM 575 C C . LYS A 1 78 ? 19.178 -4.195 -21.252 1.00 80.50 78 LYS A C 1
ATOM 577 O O . LYS A 1 78 ? 18.527 -4.901 -22.016 1.00 80.50 78 LYS A O 1
ATOM 582 N N . GLY A 1 79 ? 20.165 -3.402 -21.681 1.00 74.81 79 GLY A N 1
ATOM 583 C CA . GLY A 1 79 ? 20.517 -3.227 -23.101 1.00 74.81 79 GLY A CA 1
ATOM 584 C C . GLY A 1 79 ? 20.852 -4.537 -23.832 1.00 74.81 79 GLY A C 1
ATOM 585 O O . GLY A 1 79 ? 20.513 -4.711 -24.998 1.00 74.81 79 GLY A O 1
ATOM 586 N N . GLN A 1 80 ? 21.438 -5.505 -23.123 1.00 78.50 80 GLN A N 1
ATOM 587 C CA . GLN A 1 80 ? 21.770 -6.829 -23.662 1.00 78.50 80 GLN A CA 1
ATOM 588 C C . GLN A 1 80 ? 20.532 -7.624 -24.113 1.00 78.50 80 GLN A C 1
ATOM 590 O O . GLN A 1 80 ? 20.646 -8.456 -25.008 1.00 78.50 80 GLN A O 1
ATOM 595 N N . SER A 1 81 ? 19.346 -7.337 -23.560 1.00 76.69 81 SER A N 1
ATOM 596 C CA . SER A 1 81 ? 18.078 -7.983 -23.935 1.00 76.69 81 SER A CA 1
ATOM 597 C C . SER A 1 81 ? 17.627 -7.671 -25.361 1.00 76.69 81 SER A C 1
ATOM 599 O O . SER A 1 81 ? 16.800 -8.396 -25.903 1.00 76.69 81 SER A O 1
ATOM 601 N N . PHE A 1 82 ? 18.157 -6.608 -25.971 1.00 78.75 82 PHE A N 1
ATOM 602 C CA . PHE A 1 82 ? 17.769 -6.157 -27.310 1.00 78.75 82 PHE A CA 1
ATOM 603 C C . PHE A 1 82 ? 18.637 -6.751 -28.426 1.00 78.75 82 PHE A C 1
ATOM 605 O O . PHE A 1 82 ? 18.409 -6.464 -29.600 1.00 78.75 82 PHE A O 1
ATOM 612 N N . ILE A 1 83 ? 19.630 -7.582 -28.089 1.00 80.50 83 ILE A N 1
ATOM 613 C CA . ILE A 1 83 ? 20.478 -8.233 -29.088 1.00 80.50 83 ILE A CA 1
ATOM 614 C C . ILE A 1 83 ? 19.702 -9.413 -29.699 1.00 80.50 83 ILE A C 1
ATOM 616 O O . ILE A 1 83 ? 19.283 -10.309 -28.964 1.00 80.50 83 ILE A O 1
ATOM 620 N N . PRO A 1 84 ? 19.504 -9.471 -31.026 1.00 77.25 84 PRO A N 1
ATOM 621 C CA . PRO A 1 84 ? 18.804 -10.587 -31.652 1.00 77.25 84 PRO A CA 1
ATOM 622 C C . PRO A 1 84 ? 19.544 -11.916 -31.418 1.00 77.25 84 PRO A C 1
ATOM 624 O O . PRO A 1 84 ? 20.769 -11.949 -31.311 1.00 77.25 84 PRO A O 1
ATOM 627 N N . TYR A 1 85 ? 18.788 -13.014 -31.338 1.00 80.62 85 TYR A N 1
ATOM 628 C CA . TYR A 1 85 ? 19.235 -14.398 -31.083 1.00 80.62 85 TYR A CA 1
ATOM 629 C C . TYR A 1 85 ? 19.830 -14.686 -29.699 1.00 80.62 85 TYR A C 1
ATOM 631 O O . TYR A 1 85 ? 19.498 -15.715 -29.124 1.00 80.62 85 TYR A O 1
ATOM 639 N N . ILE A 1 86 ? 20.669 -13.807 -29.145 1.00 77.44 86 ILE A N 1
ATOM 640 C CA . ILE A 1 86 ? 21.330 -14.039 -27.848 1.00 77.44 86 ILE A CA 1
ATOM 641 C C . ILE A 1 86 ? 20.723 -13.234 -26.700 1.00 77.44 86 ILE A C 1
ATOM 643 O O . ILE A 1 86 ? 20.822 -13.652 -25.552 1.00 77.44 86 ILE A O 1
ATOM 647 N N . GLY A 1 87 ? 20.053 -12.116 -26.983 1.00 74.00 87 GLY A N 1
ATOM 648 C CA . GLY A 1 87 ? 19.497 -11.211 -25.977 1.00 74.00 87 GLY A CA 1
ATOM 649 C C . GLY A 1 87 ? 18.514 -11.853 -24.995 1.00 74.00 87 GLY A C 1
ATOM 650 O O . GLY A 1 87 ? 18.618 -11.569 -23.806 1.00 74.00 87 GLY A O 1
ATOM 651 N N . PRO A 1 88 ? 17.635 -12.787 -25.398 1.00 77.31 88 PRO A N 1
ATOM 652 C CA . PRO A 1 88 ? 16.811 -13.535 -24.444 1.00 77.31 88 PRO A CA 1
ATOM 653 C C . PRO A 1 88 ? 17.610 -14.419 -23.463 1.00 77.31 88 PRO A C 1
ATOM 655 O O . PRO A 1 88 ? 17.095 -14.769 -22.402 1.00 77.31 88 PRO A O 1
ATOM 658 N N . PHE A 1 89 ? 18.856 -14.773 -23.801 1.00 79.25 89 PHE A N 1
ATOM 659 C CA . PHE A 1 89 ? 19.718 -15.697 -23.046 1.00 79.25 89 PHE A CA 1
ATOM 660 C C . PHE A 1 89 ? 20.850 -15.030 -22.262 1.00 79.25 89 PHE A C 1
ATOM 662 O O . PHE A 1 89 ? 21.478 -15.690 -21.436 1.00 79.25 89 PHE A O 1
ATOM 669 N N . ILE A 1 90 ? 21.134 -13.756 -22.539 1.00 76.56 90 ILE A N 1
ATOM 670 C CA . ILE A 1 90 ? 22.127 -12.954 -21.802 1.00 76.56 90 ILE A CA 1
ATOM 671 C C . ILE A 1 90 ? 21.548 -11.653 -21.243 1.00 76.56 90 ILE A C 1
ATOM 673 O O . ILE A 1 90 ? 22.228 -10.928 -20.517 1.00 76.56 90 ILE A O 1
ATOM 677 N N . GLY A 1 91 ? 20.323 -11.318 -21.642 1.00 73.75 91 GLY A N 1
ATOM 678 C CA . GLY A 1 91 ? 19.621 -10.110 -21.251 1.00 73.75 91 GLY A CA 1
ATOM 679 C C . GLY A 1 91 ? 19.119 -10.179 -19.820 1.00 73.75 91 GLY A C 1
ATOM 680 O O . GLY A 1 91 ? 19.636 -10.902 -18.977 1.00 73.75 91 GLY A O 1
ATOM 681 N N . GLY A 1 92 ? 18.109 -9.386 -19.510 1.00 79.19 92 GLY A N 1
ATOM 682 C CA . GLY A 1 92 ? 17.529 -9.303 -18.184 1.00 79.19 92 GLY A CA 1
ATOM 683 C C . GLY A 1 92 ? 16.745 -8.021 -17.960 1.00 79.19 92 GLY A C 1
ATOM 684 O O . GLY A 1 92 ? 16.704 -7.128 -18.811 1.00 79.19 92 GLY A O 1
ATOM 685 N N . ALA A 1 93 ? 16.149 -7.921 -16.781 1.00 79.69 93 ALA A N 1
ATOM 686 C CA . ALA A 1 93 ? 15.490 -6.716 -16.309 1.00 79.69 93 ALA A CA 1
ATOM 687 C C . ALA A 1 93 ? 15.846 -6.488 -14.844 1.00 79.69 93 ALA A C 1
ATOM 689 O O . ALA A 1 93 ? 15.984 -7.438 -14.078 1.00 79.69 93 ALA A O 1
ATOM 690 N N . THR A 1 94 ? 16.006 -5.227 -14.471 1.00 80.81 94 THR A N 1
ATOM 691 C CA . THR A 1 94 ? 16.106 -4.822 -13.072 1.00 80.81 94 THR A CA 1
ATOM 692 C C . THR A 1 94 ? 14.863 -4.017 -12.743 1.00 80.81 94 THR A C 1
ATOM 694 O O . THR A 1 94 ? 14.448 -3.160 -13.522 1.00 80.81 94 THR A O 1
ATOM 697 N N . GLY A 1 95 ? 14.239 -4.310 -11.617 1.00 81.69 95 GLY A N 1
ATOM 698 C CA . GLY A 1 95 ? 13.011 -3.670 -11.196 1.00 81.69 95 GLY A CA 1
ATOM 699 C C . GLY A 1 95 ? 12.897 -3.598 -9.688 1.00 81.69 95 GLY A C 1
ATOM 700 O O . GLY A 1 95 ? 13.605 -4.291 -8.966 1.00 81.69 95 GLY A O 1
ATOM 701 N N . GLU A 1 96 ? 11.990 -2.765 -9.215 1.00 86.44 96 GLU A N 1
ATOM 702 C CA . GLU A 1 96 ? 11.651 -2.660 -7.802 1.00 86.44 96 GLU A CA 1
ATOM 703 C C . GLU A 1 96 ? 10.166 -2.963 -7.648 1.00 86.44 96 GLU A C 1
ATOM 705 O O . GLU A 1 96 ? 9.345 -2.551 -8.471 1.00 86.44 96 GLU A O 1
ATOM 710 N N . ARG A 1 97 ? 9.820 -3.718 -6.609 1.00 85.94 97 ARG A N 1
ATOM 711 C CA . ARG A 1 97 ? 8.446 -3.997 -6.205 1.00 85.94 97 ARG A CA 1
ATOM 712 C C . ARG A 1 97 ? 8.252 -3.533 -4.781 1.00 85.94 97 ARG A C 1
ATOM 714 O O . ARG A 1 97 ? 8.873 -4.075 -3.876 1.00 85.94 97 ARG A O 1
ATOM 721 N N . ASN A 1 98 ? 7.338 -2.595 -4.607 1.00 89.56 98 ASN A N 1
ATOM 722 C CA . ASN A 1 98 ? 6.886 -2.128 -3.312 1.00 89.56 98 ASN A CA 1
ATOM 723 C C . ASN A 1 98 ? 5.434 -2.556 -3.142 1.00 89.56 98 ASN A C 1
ATOM 725 O O . ASN A 1 98 ? 4.584 -2.253 -3.978 1.00 89.56 98 ASN A O 1
ATOM 729 N N . GLN A 1 99 ? 5.164 -3.271 -2.065 1.00 89.19 99 GLN A N 1
ATOM 730 C CA . GLN A 1 99 ? 3.855 -3.771 -1.705 1.00 89.19 99 GLN A CA 1
ATOM 731 C C . GLN A 1 99 ? 3.569 -3.350 -0.274 1.00 89.19 99 GLN A C 1
ATOM 733 O O . GLN A 1 99 ? 4.350 -3.634 0.628 1.00 89.19 99 GLN A O 1
ATOM 738 N N . GLN A 1 100 ? 2.441 -2.684 -0.076 1.00 92.12 100 GLN A N 1
ATOM 739 C CA . GLN A 1 100 ? 1.985 -2.266 1.239 1.00 92.12 100 GLN A CA 1
ATOM 740 C C . GLN A 1 100 ? 0.582 -2.807 1.445 1.00 92.12 100 GLN A C 1
ATOM 742 O O . GLN A 1 100 ? -0.283 -2.641 0.584 1.00 92.12 100 GLN A O 1
ATOM 747 N N . ILE A 1 101 ? 0.357 -3.471 2.569 1.00 91.62 101 ILE A N 1
ATOM 748 C CA . ILE A 1 101 ? -0.954 -3.986 2.948 1.00 91.62 101 ILE A CA 1
ATOM 749 C C . ILE A 1 101 ? -1.254 -3.469 4.343 1.00 91.62 101 ILE A C 1
ATOM 751 O O . ILE A 1 101 ? -0.475 -3.678 5.268 1.00 91.62 101 ILE A O 1
ATOM 755 N N . LEU A 1 102 ? -2.392 -2.803 4.487 1.00 91.94 102 LEU A N 1
ATOM 756 C CA . LEU A 1 102 ? -2.912 -2.369 5.771 1.00 91.94 102 LEU A CA 1
ATOM 757 C C . LEU A 1 102 ? -4.286 -2.998 5.976 1.00 91.94 102 LEU A C 1
ATOM 759 O O . LEU A 1 102 ? -5.209 -2.793 5.184 1.00 91.94 102 LEU A O 1
ATOM 763 N N . GLN A 1 103 ? -4.420 -3.768 7.045 1.00 92.88 103 GLN A N 1
ATOM 764 C CA . GLN A 1 103 ? -5.687 -4.334 7.479 1.00 92.88 103 GLN A CA 1
ATOM 765 C C . GLN A 1 103 ? -6.103 -3.669 8.777 1.00 92.88 103 GLN A C 1
ATOM 767 O O . GLN A 1 103 ? -5.345 -3.655 9.739 1.00 92.88 103 GLN A O 1
ATOM 772 N N . ILE A 1 104 ? -7.308 -3.117 8.804 1.00 93.00 104 ILE A N 1
ATOM 773 C CA . ILE A 1 104 ? -7.849 -2.437 9.976 1.00 93.00 104 ILE A CA 1
ATOM 774 C C . ILE A 1 104 ? -9.077 -3.204 10.431 1.00 93.00 104 ILE A C 1
ATOM 776 O O . ILE A 1 104 ? -10.006 -3.423 9.652 1.00 93.00 104 ILE A O 1
ATOM 780 N N . TYR A 1 105 ? -9.079 -3.588 11.700 1.00 93.81 105 TYR A N 1
ATOM 781 C CA . TYR A 1 105 ? -10.180 -4.276 12.352 1.00 93.81 105 TYR A CA 1
ATOM 782 C C . TYR A 1 105 ? -11.019 -3.259 13.109 1.00 93.81 105 TYR A C 1
ATOM 784 O O . TYR A 1 105 ? -10.536 -2.574 14.010 1.00 93.81 105 TYR A O 1
ATOM 792 N N . LEU A 1 106 ? -12.292 -3.174 12.749 1.00 93.94 106 LEU A N 1
ATOM 793 C CA . LEU A 1 106 ? -13.258 -2.287 13.366 1.00 93.94 106 LEU A CA 1
ATOM 794 C C . LEU A 1 106 ? -14.289 -3.085 14.152 1.00 93.94 106 LEU A C 1
ATOM 796 O O . LEU A 1 106 ? -14.754 -4.151 13.734 1.00 93.94 106 LEU A O 1
ATOM 800 N N . ASN A 1 107 ? -14.698 -2.508 15.272 1.00 93.06 107 ASN A N 1
ATOM 801 C CA . ASN A 1 107 ? -15.828 -2.990 16.049 1.00 93.06 107 ASN A CA 1
ATOM 802 C C . ASN A 1 107 ? -17.171 -2.701 15.374 1.00 93.06 107 ASN A C 1
ATOM 804 O O . ASN A 1 107 ? -17.254 -1.965 14.389 1.00 93.06 107 ASN A O 1
ATOM 808 N N . LYS A 1 108 ? -18.238 -3.258 15.958 1.00 91.69 108 LYS A N 1
ATOM 809 C CA . LYS A 1 108 ? -19.634 -2.966 15.590 1.00 91.69 108 LYS A CA 1
ATOM 810 C C . LYS A 1 108 ? -19.926 -1.462 15.586 1.00 91.69 108 LYS A C 1
ATOM 812 O O . LYS A 1 108 ? -20.608 -0.973 14.691 1.00 91.69 108 LYS A O 1
ATOM 817 N N . ASP A 1 109 ? -19.322 -0.732 16.520 1.00 90.31 109 ASP A N 1
ATOM 818 C CA . ASP A 1 109 ? -19.456 0.721 16.672 1.00 90.31 109 ASP A CA 1
ATOM 819 C C . ASP A 1 109 ? -18.577 1.532 15.700 1.00 90.31 109 ASP A C 1
ATOM 821 O O . ASP A 1 109 ? -18.492 2.750 15.805 1.00 90.31 109 ASP A O 1
ATOM 825 N N . ASN A 1 110 ? -17.923 0.884 14.726 1.00 90.00 110 ASN A N 1
ATOM 826 C CA . ASN A 1 110 ? -17.010 1.505 13.753 1.00 90.00 110 ASN A CA 1
ATOM 827 C C . ASN A 1 110 ? -15.772 2.181 14.371 1.00 90.00 110 ASN A C 1
ATOM 829 O O . ASN A 1 110 ? -15.188 3.080 13.763 1.00 90.00 110 ASN A O 1
ATOM 833 N N . ILE A 1 111 ? -15.355 1.725 15.553 1.00 92.81 111 ILE A N 1
ATOM 834 C CA . ILE A 1 111 ? -14.110 2.132 16.214 1.00 92.81 111 ILE A CA 1
ATOM 835 C C . ILE A 1 111 ? -12.990 1.162 15.837 1.00 92.81 111 ILE A C 1
ATOM 837 O O . ILE A 1 111 ? -13.205 -0.054 15.840 1.00 92.81 111 ILE A O 1
ATOM 841 N N . VAL A 1 112 ? -11.801 1.691 15.538 1.00 93.50 112 VAL A N 1
ATOM 842 C CA . VAL A 1 112 ? -10.598 0.901 15.247 1.00 93.50 112 VAL A CA 1
ATOM 843 C C . VAL A 1 112 ? -10.185 0.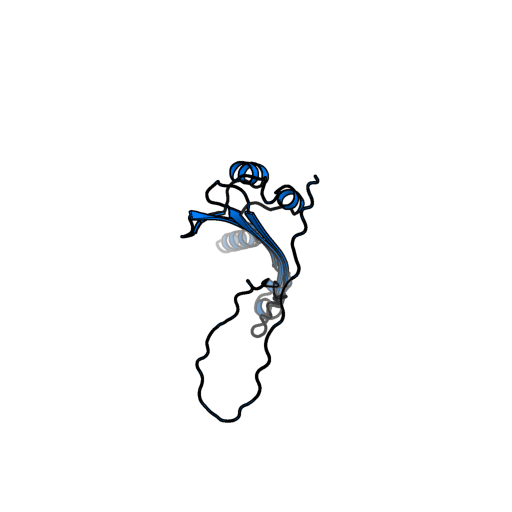137 16.497 1.00 93.50 112 VAL A C 1
ATOM 845 O O . VAL A 1 112 ? -9.868 0.738 17.519 1.00 93.50 112 VAL A O 1
ATOM 848 N N . GLN A 1 113 ? -10.175 -1.188 16.423 1.00 92.62 113 GLN A N 1
ATOM 849 C CA . GLN A 1 113 ? -9.771 -2.045 17.530 1.00 92.62 113 GLN A CA 1
ATOM 850 C C . GLN A 1 113 ? -8.307 -2.454 17.393 1.00 92.62 113 GLN A C 1
ATOM 852 O O . GLN A 1 113 ? -7.528 -2.301 18.330 1.00 92.62 113 GLN A O 1
ATOM 857 N N . ASP A 1 114 ? -7.932 -2.911 16.201 1.00 92.19 114 ASP A N 1
ATOM 858 C CA . ASP A 1 114 ? -6.564 -3.286 15.876 1.00 92.19 114 ASP A CA 1
ATOM 859 C C . ASP A 1 114 ? -6.249 -2.977 14.409 1.00 92.19 114 ASP A C 1
ATOM 861 O O . ASP A 1 114 ? -7.155 -2.737 13.603 1.00 92.19 114 ASP A O 1
ATOM 865 N N . TYR A 1 115 ? -4.966 -2.954 14.067 1.00 92.44 115 TYR A N 1
ATOM 866 C CA . TYR A 1 115 ? -4.514 -2.778 12.698 1.00 92.44 115 TYR A CA 1
ATOM 867 C C . TYR A 1 115 ? -3.191 -3.504 12.488 1.00 92.44 115 TYR A C 1
ATOM 869 O O . TYR A 1 115 ? -2.323 -3.524 13.360 1.00 92.44 115 TYR A O 1
ATOM 877 N N . GLU A 1 116 ? -3.028 -4.043 11.291 1.00 91.69 116 GLU A N 1
ATOM 878 C CA . GLU A 1 116 ? -1.814 -4.704 10.853 1.00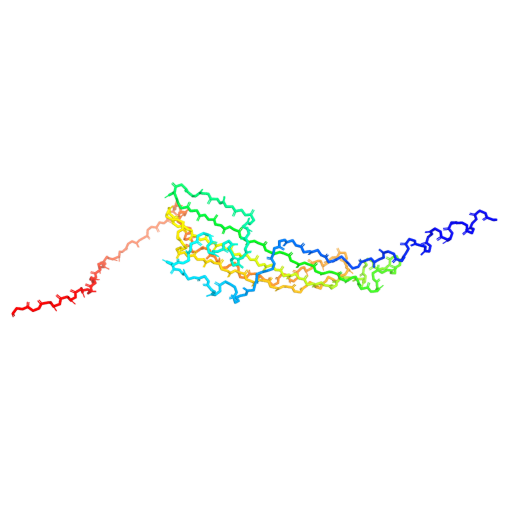 91.69 116 GLU A CA 1
ATOM 879 C C . GLU A 1 116 ? -1.307 -4.014 9.593 1.00 91.69 116 GLU A C 1
ATOM 881 O O . GLU A 1 116 ? -2.014 -3.948 8.586 1.00 91.69 116 GLU A O 1
ATOM 886 N N . PHE A 1 117 ? -0.089 -3.479 9.665 1.00 91.12 117 PHE A N 1
ATOM 887 C CA . PHE A 1 117 ? 0.588 -2.845 8.542 1.00 91.12 117 PHE A CA 1
ATOM 888 C C . PHE A 1 117 ? 1.784 -3.688 8.118 1.00 91.12 117 PHE A C 1
ATOM 890 O O . PHE A 1 117 ? 2.667 -3.978 8.924 1.00 91.12 117 PHE A O 1
ATOM 897 N N . ASN A 1 118 ? 1.816 -4.057 6.845 1.00 90.94 118 ASN A N 1
ATOM 898 C CA . ASN A 1 118 ? 2.922 -4.759 6.225 1.00 90.94 118 ASN A CA 1
ATOM 899 C C . ASN A 1 118 ? 3.475 -3.901 5.087 1.00 90.94 118 ASN A C 1
ATOM 901 O O . ASN A 1 118 ? 2.763 -3.624 4.122 1.00 90.94 118 ASN A O 1
ATOM 905 N N . ASP A 1 119 ? 4.739 -3.501 5.208 1.00 90.06 119 ASP A N 1
ATOM 906 C CA . ASP A 1 119 ? 5.503 -2.850 4.148 1.00 90.06 119 ASP A CA 1
ATOM 907 C C . ASP A 1 119 ? 6.576 -3.818 3.653 1.00 90.06 119 ASP A C 1
ATOM 909 O O . ASP A 1 119 ? 7.411 -4.302 4.418 1.00 90.06 119 ASP A O 1
ATOM 913 N N . SER A 1 120 ? 6.510 -4.135 2.367 1.00 88.31 120 SER A N 1
ATOM 914 C CA . SER A 1 120 ? 7.404 -5.074 1.711 1.00 88.31 120 SER A CA 1
ATOM 915 C C . SER A 1 120 ? 7.965 -4.446 0.450 1.00 88.31 120 SER A C 1
ATOM 917 O O . SER A 1 120 ? 7.256 -4.261 -0.539 1.00 88.31 120 SER A O 1
ATOM 919 N N . SER A 1 121 ? 9.263 -4.166 0.455 1.00 87.25 121 SER A N 1
ATOM 920 C CA . SER A 1 121 ? 10.006 -3.785 -0.742 1.00 87.25 121 SER A CA 1
ATOM 921 C C . SER A 1 121 ? 10.931 -4.923 -1.160 1.00 87.25 121 SER A C 1
ATOM 923 O O . SER A 1 121 ? 11.565 -5.591 -0.344 1.00 87.25 121 SER A O 1
ATOM 925 N N . SER A 1 122 ? 10.974 -5.198 -2.456 1.00 86.00 122 SER A N 1
ATOM 926 C CA . SER A 1 122 ? 11.832 -6.224 -3.032 1.00 86.00 122 SER A CA 1
ATOM 927 C C . SER A 1 122 ? 12.421 -5.727 -4.340 1.00 86.00 122 SER A C 1
ATOM 929 O O . SER A 1 122 ? 11.729 -5.177 -5.197 1.00 86.00 122 SER A O 1
ATOM 931 N N . THR A 1 123 ? 13.723 -5.924 -4.502 1.00 84.62 123 THR A N 1
ATOM 932 C CA . THR A 1 123 ? 14.399 -5.662 -5.768 1.00 84.62 123 THR A CA 1
ATOM 933 C C . THR A 1 123 ? 14.364 -6.927 -6.608 1.00 84.62 123 THR A C 1
ATOM 935 O O . THR A 1 123 ? 14.721 -8.013 -6.154 1.00 84.62 123 THR A O 1
ATOM 938 N N . ILE A 1 124 ? 13.951 -6.781 -7.856 1.00 80.88 124 ILE A N 1
ATOM 939 C CA . ILE A 1 124 ? 13.953 -7.837 -8.855 1.00 80.88 124 ILE A CA 1
ATOM 940 C C . ILE A 1 124 ? 15.166 -7.624 -9.740 1.00 80.88 124 ILE A C 1
ATOM 942 O O . ILE A 1 124 ? 15.248 -6.628 -10.452 1.00 80.88 124 ILE A O 1
ATOM 946 N N . ASP A 1 125 ? 16.088 -8.578 -9.735 1.00 81.44 125 ASP A N 1
ATOM 947 C CA . ASP A 1 125 ? 17.090 -8.700 -10.787 1.00 81.44 125 ASP A CA 1
ATOM 948 C C . ASP A 1 125 ? 16.846 -10.013 -11.523 1.00 81.44 125 ASP A C 1
ATOM 950 O O . ASP A 1 125 ? 17.090 -11.100 -11.003 1.00 81.44 125 ASP A O 1
ATOM 954 N N . SER A 1 126 ? 16.304 -9.908 -12.729 1.00 74.12 126 SER A N 1
ATOM 955 C CA . SER A 1 126 ? 16.127 -11.042 -13.623 1.00 74.12 126 SER A CA 1
ATOM 956 C C . SER A 1 126 ? 17.317 -11.086 -14.566 1.00 74.12 126 SER A C 1
ATOM 958 O O . SER A 1 126 ? 17.535 -10.150 -15.340 1.00 74.12 126 SER A O 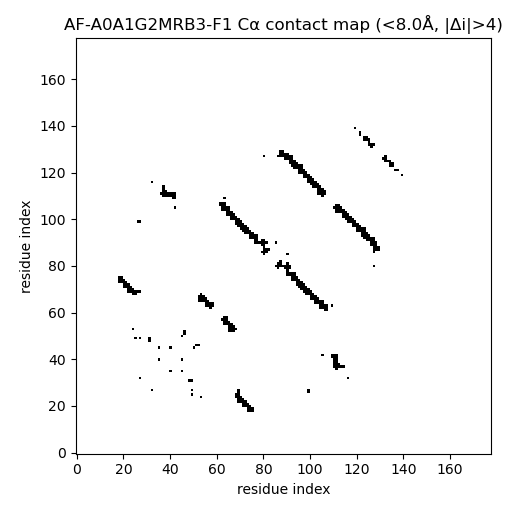1
ATOM 960 N N . ARG A 1 127 ? 18.071 -12.185 -14.531 1.00 75.00 127 ARG A N 1
ATOM 961 C CA . ARG A 1 127 ? 19.022 -12.537 -15.588 1.00 75.00 127 ARG A CA 1
ATOM 962 C C . ARG A 1 127 ? 18.250 -13.356 -16.619 1.00 75.00 127 ARG A C 1
ATOM 964 O O . ARG A 1 127 ? 17.648 -14.370 -16.288 1.00 75.00 127 ARG A O 1
ATOM 971 N N . GLY A 1 128 ? 18.203 -12.869 -17.847 1.00 64.19 128 GLY A N 1
ATOM 972 C CA . GLY A 1 128 ? 17.622 -13.559 -18.987 1.00 64.19 128 GLY A CA 1
ATOM 973 C C . GLY A 1 128 ? 18.483 -14.769 -19.284 1.00 64.19 128 GLY A C 1
ATOM 974 O O . GLY A 1 128 ? 19.571 -14.620 -19.805 1.00 64.19 128 GLY A O 1
ATOM 975 N N . GLY A 1 129 ? 18.025 -15.942 -18.873 1.00 60.41 129 GLY A N 1
ATOM 976 C CA . GLY A 1 129 ? 18.591 -17.242 -19.194 1.00 60.41 129 GLY A CA 1
ATOM 977 C C . GLY A 1 129 ? 17.457 -18.260 -19.129 1.00 60.41 129 GLY A C 1
ATOM 978 O O . GLY A 1 129 ? 16.589 -18.154 -18.263 1.00 60.41 129 GLY A O 1
ATOM 979 N N . ILE A 1 130 ? 17.444 -19.246 -20.034 1.00 59.06 130 ILE A N 1
ATOM 980 C CA . ILE A 1 130 ? 16.344 -20.233 -20.179 1.00 59.06 130 ILE A CA 1
ATOM 981 C C . ILE A 1 130 ? 16.182 -21.134 -18.943 1.00 59.06 130 ILE A C 1
ATOM 983 O O . ILE A 1 130 ? 15.246 -21.919 -18.869 1.00 59.06 130 ILE A O 1
ATOM 987 N N . PHE A 1 131 ? 17.084 -21.053 -17.963 1.00 58.97 131 PHE A N 1
ATOM 988 C CA . PHE A 1 131 ? 17.130 -22.029 -16.881 1.00 58.97 131 PHE A CA 1
ATOM 989 C C . PHE A 1 131 ? 17.307 -21.449 -15.478 1.00 58.97 131 PHE A C 1
ATOM 991 O O . PHE A 1 131 ? 17.643 -22.191 -14.567 1.00 58.97 131 PHE A O 1
ATOM 998 N N . ASN A 1 132 ? 17.098 -20.149 -15.248 1.00 46.66 132 ASN A N 1
ATOM 999 C CA . ASN A 1 132 ? 17.182 -19.654 -13.871 1.00 46.66 132 ASN A CA 1
ATOM 1000 C C . ASN A 1 132 ? 16.406 -18.355 -13.645 1.00 46.66 132 ASN A C 1
ATOM 1002 O O . ASN A 1 132 ? 16.974 -17.287 -13.425 1.00 46.66 132 ASN A O 1
ATOM 1006 N N . GLN A 1 133 ? 15.077 -18.455 -13.634 1.00 53.56 133 GLN A N 1
ATOM 1007 C CA . GLN A 1 133 ? 14.243 -17.454 -12.969 1.00 53.56 133 GLN A CA 1
ATOM 1008 C C . GLN A 1 133 ? 14.322 -17.696 -11.458 1.00 53.56 133 GLN A C 1
ATOM 1010 O O . GLN A 1 133 ? 13.344 -18.089 -10.826 1.00 53.56 133 GLN A O 1
ATOM 1015 N N . GLN A 1 134 ? 15.497 -17.481 -10.858 1.00 54.22 134 GLN A N 1
ATOM 1016 C CA . GLN A 1 134 ? 15.537 -17.257 -9.422 1.00 54.22 134 GLN A CA 1
ATOM 1017 C C . GLN A 1 134 ? 14.965 -15.858 -9.211 1.00 54.22 134 GLN A C 1
ATOM 1019 O O . GLN A 1 134 ? 15.688 -14.865 -9.160 1.00 54.22 134 GLN A O 1
ATOM 1024 N N . ILE A 1 135 ? 13.638 -15.783 -9.112 1.00 53.78 135 ILE A N 1
ATOM 1025 C CA . ILE A 1 135 ? 12.987 -14.692 -8.406 1.00 53.78 135 ILE A CA 1
ATOM 1026 C C . ILE A 1 1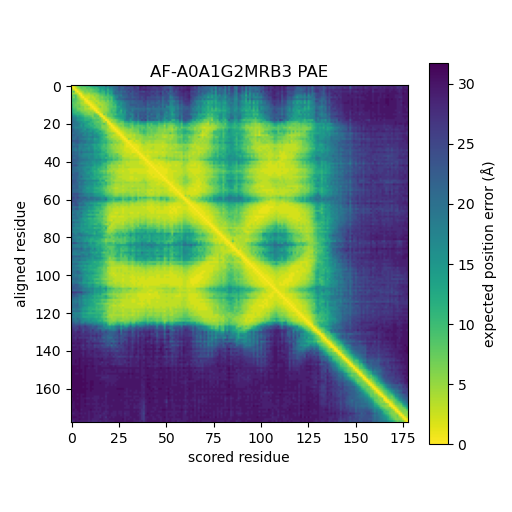35 ? 13.649 -14.748 -7.037 1.00 53.78 135 ILE A C 1
ATOM 1028 O O . ILE A 1 135 ? 13.401 -15.668 -6.258 1.00 53.78 135 ILE A O 1
ATOM 1032 N N . LYS A 1 136 ? 14.591 -13.845 -6.760 1.00 39.38 136 LYS A N 1
ATOM 1033 C CA . LYS A 1 136 ? 15.087 -13.658 -5.404 1.00 39.38 136 LYS A CA 1
ATOM 1034 C C . LYS A 1 136 ? 13.957 -12.962 -4.655 1.00 39.38 136 LYS A C 1
ATOM 1036 O O . LYS A 1 136 ? 14.030 -11.785 -4.339 1.00 39.38 136 LYS A O 1
ATOM 1041 N N . SER A 1 137 ? 12.871 -13.703 -4.452 1.00 39.97 137 SER A N 1
ATOM 1042 C CA . SER A 1 137 ? 11.899 -13.471 -3.416 1.00 39.97 137 SER A CA 1
ATOM 1043 C C . SER A 1 137 ? 12.717 -13.556 -2.141 1.00 39.97 137 SER A C 1
ATOM 1045 O O . SER A 1 137 ? 12.932 -14.638 -1.601 1.00 39.97 137 SER A O 1
ATOM 1047 N N . THR A 1 138 ? 13.251 -12.429 -1.670 1.00 43.28 138 THR A N 1
ATOM 1048 C CA . THR A 1 138 ? 13.338 -12.290 -0.225 1.00 43.28 138 THR A CA 1
ATOM 1049 C C . THR A 1 138 ? 11.935 -12.624 0.264 1.00 43.28 138 THR A C 1
ATOM 1051 O O . THR A 1 138 ? 10.975 -12.026 -0.239 1.00 43.28 138 THR A O 1
ATOM 1054 N N . PRO A 1 139 ? 11.779 -13.652 1.115 1.00 35.44 139 PRO A N 1
ATOM 1055 C CA . PRO A 1 139 ? 10.490 -13.935 1.699 1.00 35.44 139 PRO A CA 1
ATOM 1056 C C . PRO A 1 139 ? 10.041 -12.627 2.325 1.00 35.44 139 PRO A C 1
ATOM 1058 O O . PRO A 1 139 ? 10.731 -12.079 3.185 1.00 35.44 139 PRO A O 1
ATOM 1061 N N . VAL A 1 140 ? 8.912 -12.108 1.856 1.00 36.22 140 VAL A N 1
ATOM 1062 C CA . VAL A 1 140 ? 8.103 -11.258 2.710 1.00 36.22 140 VAL A CA 1
ATOM 1063 C C . VAL A 1 140 ? 7.959 -12.070 3.995 1.00 36.22 140 VAL A C 1
ATOM 1065 O O . VAL A 1 140 ? 7.536 -13.231 3.896 1.00 36.22 140 VAL A O 1
ATOM 1068 N N . PRO A 1 141 ? 8.368 -11.568 5.173 1.00 34.91 141 PRO A N 1
ATOM 1069 C CA . PRO A 1 141 ? 7.895 -12.164 6.399 1.00 34.91 141 PRO A CA 1
ATOM 1070 C C . PRO A 1 141 ? 6.378 -12.017 6.332 1.00 34.91 141 PRO A C 1
ATOM 1072 O O . PRO A 1 141 ? 5.809 -10.952 6.565 1.00 34.91 141 PRO A O 1
ATOM 1075 N N . VAL A 1 142 ? 5.718 -13.096 5.923 1.00 39.91 142 VAL A N 1
ATOM 1076 C CA . VAL A 1 142 ? 4.357 -13.359 6.334 1.00 39.91 142 VAL A CA 1
ATOM 1077 C C . VAL A 1 142 ? 4.492 -13.422 7.845 1.00 39.91 142 VAL A C 1
ATOM 1079 O O . VAL A 1 142 ? 4.931 -14.436 8.388 1.00 39.91 142 VAL A O 1
ATOM 1082 N N . SER A 1 143 ? 4.227 -12.298 8.515 1.00 41.19 143 SER A N 1
ATOM 1083 C CA . SER A 1 143 ? 3.754 -12.329 9.888 1.00 41.19 143 SER A CA 1
ATOM 1084 C C . SER A 1 143 ? 2.576 -13.279 9.843 1.00 41.19 143 SER A C 1
ATOM 1086 O O . SER A 1 143 ? 1.504 -12.952 9.338 1.00 41.19 143 SER A O 1
ATOM 1088 N N . ALA A 1 144 ? 2.856 -14.527 10.201 1.00 31.27 144 ALA A N 1
ATOM 1089 C CA . ALA A 1 144 ? 1.858 -15.551 10.296 1.00 31.27 144 ALA A CA 1
ATOM 1090 C C . ALA A 1 144 ? 0.775 -14.993 11.223 1.00 31.27 144 ALA A C 1
ATOM 1092 O O . ALA A 1 144 ? 1.115 -14.569 12.336 1.00 31.27 144 ALA A O 1
ATOM 1093 N N . PRO A 1 145 ? -0.510 -15.009 10.833 1.00 33.69 145 PRO A N 1
ATOM 1094 C CA . PRO A 1 145 ? -1.531 -15.044 11.853 1.00 33.69 145 PRO A CA 1
ATOM 1095 C C . PRO A 1 145 ? -1.175 -16.262 12.700 1.00 33.69 145 PRO A C 1
ATOM 1097 O O . PRO A 1 145 ? -1.001 -17.371 12.184 1.00 33.69 145 PRO A O 1
ATOM 1100 N N . LYS A 1 146 ? -0.944 -16.034 13.992 1.00 33.91 146 LYS A N 1
ATOM 1101 C CA . LYS A 1 146 ? -0.762 -17.103 14.964 1.00 33.91 146 LYS A CA 1
ATOM 1102 C C . LYS A 1 146 ? -2.081 -17.867 15.010 1.00 33.91 146 LYS A C 1
ATOM 1104 O O . LYS A 1 146 ? -2.973 -17.554 15.787 1.00 33.91 146 LYS A O 1
ATOM 1109 N N . THR A 1 147 ? -2.229 -18.823 14.109 1.00 32.47 147 THR A N 1
ATOM 1110 C CA . THR A 1 147 ? -3.291 -19.811 14.135 1.00 32.47 147 THR A CA 1
ATOM 1111 C C . THR A 1 147 ? -2.594 -21.150 14.180 1.00 32.47 147 THR A C 1
ATOM 1113 O O . THR A 1 147 ? -2.105 -21.682 13.186 1.00 32.47 147 THR A O 1
ATOM 1116 N N . GLU A 1 148 ? -2.470 -21.618 15.412 1.00 33.81 148 GLU A N 1
ATOM 1117 C CA . GLU A 1 148 ? -2.118 -22.976 15.775 1.00 33.81 148 GLU A CA 1
ATOM 1118 C C . GLU A 1 148 ? -2.909 -23.958 14.891 1.00 33.81 148 GLU A C 1
ATOM 1120 O O . GLU A 1 148 ? -4.142 -23.907 14.878 1.00 33.81 148 GLU A O 1
ATOM 1125 N N . PRO A 1 149 ? -2.252 -24.855 14.138 1.00 31.09 149 PRO A N 1
ATOM 1126 C CA . PRO A 1 149 ? -2.949 -25.954 13.499 1.00 31.09 149 PRO A CA 1
ATOM 1127 C C . PRO A 1 149 ? -3.237 -27.012 14.565 1.00 31.09 149 PRO A C 1
ATOM 1129 O O . PRO A 1 149 ? -2.404 -27.861 14.883 1.00 31.09 149 PRO A O 1
ATOM 1132 N N . VAL A 1 150 ? -4.441 -26.946 15.127 1.00 34.84 150 VAL A N 1
ATOM 1133 C CA . VAL A 1 150 ? -5.048 -28.067 15.840 1.00 34.84 150 VAL A CA 1
ATOM 1134 C C . VAL A 1 150 ? -5.387 -29.168 14.831 1.00 34.84 150 VAL A C 1
ATOM 1136 O O . VAL A 1 150 ? -5.932 -28.914 13.760 1.00 34.84 150 VAL A O 1
ATOM 1139 N N . SER A 1 151 ? -5.102 -30.399 15.254 1.00 31.03 151 SER A N 1
ATOM 1140 C CA . SER A 1 151 ? -5.554 -31.680 14.703 1.00 31.03 151 SER A CA 1
ATOM 1141 C C . SER A 1 151 ? -4.801 -32.248 13.498 1.00 31.03 151 SER A C 1
ATOM 1143 O O . SER A 1 151 ? -5.229 -32.165 12.350 1.00 31.03 151 SER A O 1
ATOM 1145 N N . LYS A 1 152 ? -3.784 -33.059 13.812 1.00 30.59 152 LYS A N 1
ATOM 1146 C CA . LYS A 1 152 ? -3.747 -34.430 13.284 1.00 30.59 152 LYS A CA 1
ATOM 1147 C C . LYS A 1 152 ? -4.087 -35.415 14.402 1.00 30.59 152 LYS A C 1
ATOM 1149 O O . LYS A 1 152 ? -3.355 -35.546 15.378 1.00 30.59 152 LYS A O 1
ATOM 1154 N N . VAL A 1 153 ? -5.242 -36.052 14.226 1.00 32.19 153 VAL A N 1
ATOM 1155 C CA . VAL A 1 153 ? -5.722 -37.236 14.945 1.00 32.19 153 VAL A CA 1
ATOM 1156 C C . VAL A 1 153 ? -4.755 -38.399 14.706 1.00 32.19 153 VAL A C 1
ATOM 1158 O O . VAL A 1 153 ? -4.187 -38.528 13.622 1.00 32.19 153 VAL A O 1
ATOM 1161 N N . GLY A 1 154 ? -4.522 -39.165 15.771 1.00 27.34 154 GLY A N 1
ATOM 1162 C CA . GLY A 1 154 ? -3.360 -40.026 15.958 1.00 27.34 154 GLY A CA 1
ATOM 1163 C C . GLY A 1 154 ? -3.459 -41.453 15.431 1.00 27.34 154 GLY A C 1
ATOM 1164 O O . GLY A 1 154 ? -4.439 -41.852 14.811 1.00 27.34 154 GLY A O 1
ATOM 1165 N N . SER A 1 155 ? -2.409 -42.215 15.740 1.00 29.73 155 SER A N 1
ATOM 1166 C CA . SER A 1 155 ? -2.395 -43.678 15.759 1.00 29.73 155 SER A CA 1
ATOM 1167 C C . SER A 1 155 ? -1.146 -44.158 16.511 1.00 29.73 155 SER A C 1
ATOM 1169 O O . SER A 1 155 ? -0.056 -43.931 15.997 1.00 29.73 155 SER A O 1
ATOM 1171 N N . GLY A 1 156 ? -1.354 -44.780 17.687 1.00 28.45 156 GLY A N 1
ATOM 1172 C CA . GLY A 1 156 ? -0.482 -45.743 18.405 1.00 28.45 156 GLY A CA 1
ATOM 1173 C C . GLY A 1 156 ? 0.938 -45.296 18.803 1.00 28.45 156 GLY A C 1
ATOM 1174 O O . GLY A 1 156 ? 1.619 -44.632 18.043 1.00 28.45 156 GLY A O 1
ATOM 1175 N N . ASP A 1 157 ? 1.525 -45.593 19.961 1.00 31.92 157 ASP A N 1
ATOM 1176 C CA . ASP A 1 157 ? 1.253 -46.565 21.016 1.00 31.92 157 ASP A CA 1
ATOM 1177 C C . ASP A 1 157 ? 2.106 -46.195 22.261 1.00 31.92 157 ASP A C 1
ATOM 1179 O O . ASP A 1 157 ? 3.227 -45.707 22.139 1.00 31.92 157 ASP A O 1
ATOM 1183 N N . ASP A 1 158 ? 1.539 -46.445 23.446 1.00 33.22 158 ASP A N 1
ATOM 1184 C CA . ASP A 1 158 ? 2.177 -46.967 24.674 1.00 33.22 158 ASP A CA 1
ATOM 1185 C C . ASP A 1 158 ? 3.400 -46.263 25.330 1.00 33.22 158 ASP A C 1
ATOM 1187 O O . ASP A 1 158 ? 4.552 -46.617 25.091 1.00 33.22 158 ASP A O 1
ATOM 1191 N N . LYS A 1 159 ? 3.144 -45.344 26.284 1.00 31.45 159 LYS A N 1
ATOM 1192 C CA . LYS A 1 159 ? 3.445 -45.500 27.739 1.00 31.45 159 LYS A CA 1
ATOM 1193 C C . LYS A 1 159 ? 3.328 -44.182 28.525 1.00 31.45 159 LYS A C 1
ATOM 1195 O O . LYS A 1 159 ? 4.151 -43.280 28.409 1.00 31.45 159 LYS A O 1
ATOM 1200 N N . SER A 1 160 ? 2.325 -44.122 29.400 1.00 31.97 160 SER A N 1
ATOM 1201 C CA . SER A 1 160 ? 2.201 -43.212 30.560 1.00 31.97 160 SER A CA 1
ATOM 1202 C C . SER A 1 160 ? 3.345 -43.425 31.589 1.00 31.97 160 SER A C 1
ATOM 1204 O O . SER A 1 160 ? 4.072 -44.408 31.433 1.00 31.97 160 SER A O 1
ATOM 1206 N N . PRO A 1 161 ? 3.472 -42.670 32.718 1.00 43.56 161 PRO A N 1
ATOM 1207 C CA . PRO A 1 161 ? 2.666 -41.540 33.226 1.00 43.56 161 PRO A CA 1
ATOM 1208 C C . PRO A 1 161 ? 3.481 -40.351 33.824 1.00 43.56 161 PRO A C 1
ATOM 1210 O O . PRO A 1 161 ? 4.629 -40.510 34.228 1.00 43.56 161 PRO A O 1
ATOM 1213 N N . LYS A 1 162 ? 2.848 -39.183 34.026 1.00 32.44 162 LYS A N 1
ATOM 1214 C CA . LYS A 1 162 ? 2.610 -38.559 35.357 1.00 32.44 162 LYS A CA 1
ATOM 1215 C C . LYS A 1 162 ? 2.044 -37.137 35.239 1.00 32.44 162 LYS A C 1
ATOM 1217 O O . LYS A 1 162 ? 2.409 -36.352 34.376 1.00 32.44 162 LYS A O 1
ATOM 1222 N N . ILE A 1 163 ? 1.122 -36.870 36.154 1.00 35.00 163 ILE A N 1
ATOM 1223 C CA . ILE A 1 163 ? 0.171 -35.764 36.245 1.00 35.00 163 ILE A CA 1
ATOM 1224 C C . ILE A 1 163 ? 0.659 -34.848 37.372 1.00 35.00 163 ILE A C 1
ATOM 1226 O O . ILE A 1 163 ? 0.824 -35.362 38.473 1.00 35.00 163 ILE A O 1
ATOM 1230 N N . VAL A 1 164 ? 0.851 -33.546 37.136 1.00 40.44 164 VAL A N 1
ATOM 1231 C CA . VAL A 1 164 ? 0.864 -32.467 38.158 1.00 40.44 164 VAL A CA 1
ATOM 1232 C C . VAL A 1 164 ? 0.514 -31.169 37.407 1.00 40.44 164 VAL A C 1
ATOM 1234 O O . VAL A 1 164 ? 1.286 -30.723 36.570 1.00 40.44 164 VAL A O 1
ATOM 1237 N N . ALA A 1 165 ? -0.748 -30.736 37.388 1.00 34.91 165 ALA A N 1
ATOM 1238 C CA . ALA A 1 165 ? -1.403 -29.848 38.361 1.00 34.91 165 ALA A CA 1
ATOM 1239 C C . ALA A 1 165 ? -0.819 -28.415 38.402 1.00 34.91 165 ALA A C 1
ATOM 1241 O O . ALA A 1 165 ? 0.340 -28.201 38.744 1.00 34.91 165 ALA A O 1
ATOM 1242 N N . ALA A 1 166 ? -1.674 -27.450 38.050 1.00 42.09 166 ALA A N 1
ATOM 1243 C CA . ALA A 1 166 ? -1.461 -26.004 38.121 1.00 42.09 166 ALA A CA 1
ATOM 1244 C C . ALA A 1 166 ? -1.256 -25.491 39.560 1.00 42.09 166 ALA A C 1
ATOM 1246 O O . ALA A 1 166 ? -1.695 -26.135 40.515 1.00 42.09 166 ALA A O 1
ATOM 1247 N N . PRO A 1 167 ? -0.665 -24.294 39.712 1.00 50.22 167 PRO A N 1
ATOM 1248 C CA . PRO A 1 167 ? -1.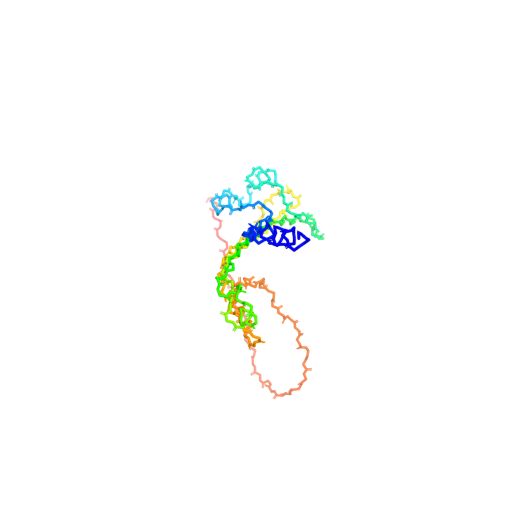222 -23.312 40.656 1.00 50.22 167 PRO A CA 1
ATOM 1249 C C . PRO A 1 167 ? -1.483 -21.904 40.053 1.00 50.22 167 PRO A C 1
ATOM 1251 O O . PRO A 1 167 ? -1.047 -21.623 38.937 1.00 50.22 167 PRO A O 1
ATOM 1254 N N . PRO A 1 168 ? -2.232 -21.038 40.777 1.00 45.09 168 PRO A N 1
ATOM 1255 C CA . PRO A 1 168 ? -3.096 -19.982 40.232 1.00 45.09 168 PRO A CA 1
ATOM 1256 C C . PRO A 1 168 ? -2.518 -18.549 40.254 1.00 45.09 168 PRO A C 1
ATOM 1258 O O . PRO A 1 168 ? -1.465 -18.276 40.823 1.00 45.09 168 PRO A O 1
ATOM 1261 N N . ALA A 1 169 ? -3.272 -17.635 39.631 1.00 48.31 169 ALA A N 1
ATOM 1262 C CA . ALA A 1 169 ? -3.034 -16.196 39.495 1.00 48.31 169 ALA A CA 1
ATOM 1263 C C . ALA A 1 169 ? -3.039 -15.390 40.820 1.00 48.31 169 ALA A C 1
ATOM 1265 O O . ALA A 1 169 ? -3.810 -15.714 41.721 1.00 48.31 169 ALA A O 1
ATOM 1266 N N . PRO A 1 170 ? -2.305 -14.264 40.890 1.00 47.09 170 PRO A N 1
ATOM 1267 C CA . PRO A 1 170 ? -2.616 -13.104 41.737 1.00 47.09 170 PRO A CA 1
ATOM 1268 C C . PRO A 1 170 ? -3.312 -12.024 40.873 1.00 47.09 170 PRO A C 1
ATOM 1270 O O . PRO A 1 170 ? -2.905 -11.786 39.742 1.00 47.09 170 PRO A O 1
ATOM 1273 N N . GLY A 1 171 ? -4.398 -11.347 41.244 1.00 39.12 171 GLY A N 1
ATOM 1274 C CA . GLY A 1 171 ? -4.844 -10.886 42.555 1.00 39.12 171 GLY A CA 1
ATOM 1275 C C . GLY A 1 171 ? -5.078 -9.374 42.425 1.00 39.12 171 GLY A C 1
ATOM 1276 O O . GLY A 1 171 ? -4.123 -8.607 42.400 1.00 39.12 171 GLY A O 1
ATOM 1277 N N . LEU A 1 172 ? -6.337 -8.971 42.224 1.00 42.47 172 LEU A N 1
ATOM 1278 C CA . LEU A 1 172 ? -6.797 -7.580 42.241 1.00 42.47 172 LEU A CA 1
ATOM 1279 C C . LEU A 1 172 ? -6.762 -7.074 43.686 1.00 42.47 172 LEU A C 1
ATOM 1281 O O . LEU A 1 172 ? -7.412 -7.680 44.533 1.00 42.47 172 LEU A O 1
ATOM 1285 N N . GLU A 1 173 ? -6.097 -5.952 43.953 1.00 49.25 173 GLU A N 1
ATOM 1286 C CA . GLU A 1 173 ? -6.255 -5.236 45.220 1.00 49.25 173 GLU A CA 1
ATOM 1287 C C . GLU A 1 173 ? -6.696 -3.797 44.932 1.00 49.25 173 GLU A C 1
ATOM 1289 O O . GLU A 1 173 ? -5.984 -2.980 44.348 1.00 49.25 173 GLU A O 1
ATOM 1294 N N . GLN A 1 174 ? -7.960 -3.557 45.265 1.00 45.97 174 GLN A N 1
ATOM 1295 C CA . GLN A 1 174 ? -8.674 -2.295 45.230 1.00 45.97 174 GLN A CA 1
ATOM 1296 C C . GLN A 1 174 ? -8.964 -1.965 46.698 1.00 45.97 174 GLN A C 1
ATOM 1298 O O . GLN A 1 174 ? -9.877 -2.540 47.276 1.00 45.97 174 GLN A O 1
ATOM 1303 N N . GLU A 1 175 ? -8.194 -1.066 47.307 1.00 50.06 175 GLU A N 1
ATOM 1304 C CA . GLU A 1 175 ? -8.471 -0.550 48.654 1.00 50.06 175 GLU A CA 1
ATOM 1305 C C . GLU A 1 175 ? -9.052 0.867 48.545 1.00 50.06 175 GLU A C 1
ATOM 1307 O O . GLU A 1 175 ? -8.362 1.847 48.258 1.00 50.06 175 GLU A O 1
ATOM 1312 N N . ARG A 1 176 ? -10.371 0.952 48.753 1.00 41.47 176 ARG A N 1
ATOM 1313 C CA . ARG A 1 176 ? -11.110 2.158 49.145 1.00 41.47 176 ARG A CA 1
ATOM 1314 C C . ARG A 1 176 ? -11.372 2.015 50.644 1.00 41.47 176 ARG A C 1
ATOM 1316 O O . ARG A 1 176 ? -11.932 1.009 51.062 1.00 41.47 176 ARG A O 1
ATOM 1323 N N . GLY A 1 177 ? -10.987 3.030 51.410 1.00 47.62 177 GLY A N 1
ATOM 1324 C CA . GLY A 1 177 ? -10.957 2.980 52.867 1.00 47.62 177 GLY A CA 1
ATOM 1325 C C . GLY A 1 177 ? -12.294 2.885 53.598 1.00 47.62 177 GLY A C 1
ATOM 1326 O O . GLY A 1 177 ? -13.380 3.072 53.039 1.00 47.62 177 GLY A O 1
ATOM 1327 N N . LYS A 1 178 ? -12.143 2.674 54.904 1.00 43.44 178 LYS A N 1
ATOM 1328 C CA . LYS A 1 178 ? -13.056 3.075 55.966 1.00 43.44 178 LYS A CA 1
ATOM 1329 C C . LYS A 1 178 ? -12.271 3.269 57.258 1.00 43.44 178 LYS A C 1
ATOM 1331 O O . LYS A 1 178 ? -11.271 2.544 57.432 1.00 43.44 178 LYS A O 1
#

Nearest PDB structures (foldseek):
  2n8x-assembly1_A  TM=4.224E-01  e=3.502E-01  Pseudomonas aeruginosa PAO1
  3ub1-assembly2_F  TM=3.293E-01  e=4.034E+00  Clostridium perfringens